Protein 6L4P (pdb70)

Foldseek 3Di:
DAAAAPVRLQVVQCVVPVDRQLQDQARASDDDVQFHAEDAQVLLSNQNHQAYARAHGAHAEDENNANNANHAEYAHAQYAYADQDHCLRCLVHHAEYHYANYAYAAQPNVLSNQNYAYYAHEQYAHADLVRLLSCLSRPRHAYYEHHNHNNCVVCVVVVRNLVVLLSNCLSVVRHQYYNRHGCDPVSSVSSVVVD/DCVVLVVLLVVLLVLDDLVLLVVQVVDPDAQQLVLLLLQLVCLLVVHDWDDADWDQDVRDTAGGGPVVVSVVLSVPPCNSVCLVVRDLVPDDPVSLVVNVRLVPDPQNDLVNVCVRRNSSSSSSSNSVSSSVCVVVVD

Nearest PDB structures (foldseek):
  8glv-assembly1_Gg  TM=1.000E+00  e=2.625E-34  Chlamydomonas reinhardtii
  8j07-assembly1_q3  TM=9.467E-01  e=2.373E-21  Homo sapiens
  7k5b-assembly1_Q  TM=9.255E-01  e=1.590E-21  Tetrahymena thermophila
  8bx8-assembly1_Q  TM=9.291E-01  e=3.157E-21  Tetrahymena thermophila
  7k58-assembly1_Q  TM=9.271E-01  e=3.234E-19  Tetrahymena thermophila

Secondary structure (DSSP, 8-state):
---B-HHHHHHHHHHHH-S-GGG-SEEE--S-SSPB----GGGGG-TT-SEEE--SS---S----TT-TT--EEE--SS------S-GGGTTT--EEE--SS-----TTGGG-TT--EEE-TTS---SHHHHHGGGG-TT--EEE-TTSHHHHHHHHTT-HHHHHHHHHHH-TT--EETTEE--HHHHHHHHHH-/--HHHHHHHHHHHHT--HHHHHHHHH-SS--HHHHHHHHHHHHHTT-----S-EEEETTEEEEPP-HHHHHHHHTSTTHHHHHHT--GGG--HHHHHHHHHHHTSTT-SHHHHHHHHGGGGHHHHHHHHHHHHHHHH-

Sequence (333 aa):
AKATTIKDAIRIFEERKSVVATEAEKVELHGMIPPIEKMDATLSTLKACKHLALSTNNIEKISSLSGMENLRILSLGRNLIKKIENLDAVADTLEELWISYNQIASLSGIEKLVNLRVLYMSNNKIITNWGEIDKLAALDKLEEDLLLAGNPLYNDYKENNATSSEYRIEVVKRLPNLKKLDGMMPVDVDEREQANVARAAKPALDAALEALNSIKDGDIKNLKALKKPPQIITRIFDCVLVLRMLPVTKAEYTDEKGRMVQVGNYPEEAQKMMMNQMSFLQDLKDFAKEEQINDETVELLEPYFMSEDFTFENNAQKASGNVVAGLCCNWAESSMAKYHNVAK

B-factor: mean 22.48, std 11.97, range [6.12, 88.86]

Structure (mmCIF, N/CA/C/O backbone):
data_6L4P
#
_entry.id   6L4P
#
_cell.length_a   44.550
_cell.length_b   73.028
_cell.length_c   94.564
_cell.angle_alpha   90.000
_cell.angle_beta   90.000
_cell.angle_gamma   90.000
#
_symmetry.space_group_name_H-M   'P 21 21 21'
#
loop_
_entity.id
_entity.type
_entity.pdbx_description
1 polymer 'Dynein light chain 1, axonemal'
2 polymer 'Flagellar outer dynein arm heavy chain gamma'
3 non-polymer 'PHOSPHATE ION'
4 non-polymer 2-AMINO-2-HYDROXYMETHYL-PROPANE-1,3-DIOL
5 non-polymer 'SODIUM ION'
6 water water
#
loop_
_atom_site.group_PDB
_atom_site.id
_atom_site.type_symbol
_atom_site.label_atom_id
_atom_site.label_alt_id
_atom_site.label_comp_id
_atom_site.label_asym_id
_atom_site.label_entity_id
_atom_site.label_seq_id
_atom_site.pdbx_PDB_ins_code
_atom_site.Cartn_x
_atom_site.Cartn_y
_atom_site.Cartn_z
_atom_site.occupancy
_atom_site.B_iso_or_equiv
_atom_site.auth_seq_id
_atom_site.auth_comp_id
_atom_site.auth_asym_id
_atom_site.auth_atom_id
_atom_site.pdbx_PDB_model_num
ATOM 1 N N . ALA A 1 3 ? 7.029 27.778 57.335 1.00 39.33 2 ALA A N 1
ATOM 2 C CA . ALA A 1 3 ? 8.311 28.456 57.206 1.00 43.62 2 ALA A CA 1
ATOM 3 C C . ALA A 1 3 ? 8.687 29.158 58.505 1.00 48.78 2 ALA A C 1
ATOM 4 O O . ALA A 1 3 ? 9.454 30.125 58.493 1.00 53.82 2 ALA A O 1
ATOM 6 N N . LYS A 1 4 ? 8.140 28.679 59.626 1.00 39.08 3 LYS A N 1
ATOM 7 C CA . LYS A 1 4 ? 8.545 29.158 60.946 1.00 29.12 3 LYS A CA 1
ATOM 8 C C . LYS A 1 4 ? 9.510 28.189 61.621 1.00 25.11 3 LYS A C 1
ATOM 9 O O . LYS A 1 4 ? 10.613 28.581 62.007 1.00 27.48 3 LYS A O 1
ATOM 15 N N . ALA A 1 5 ? 9.110 26.930 61.787 1.00 24.94 4 ALA A N 1
ATOM 16 C CA . ALA A 1 5 ? 9.974 25.968 62.455 1.00 22.77 4 ALA A CA 1
ATOM 17 C C . ALA A 1 5 ? 9.800 24.595 61.827 1.00 22.89 4 ALA A C 1
ATOM 18 O O . ALA A 1 5 ? 8.727 24.251 61.328 1.00 29.25 4 ALA A O 1
ATOM 20 N N . THR A 1 6 ? 10.871 23.814 61.860 1.00 16.54 5 THR A N 1
ATOM 21 C CA . THR A 1 6 ? 10.857 22.446 61.370 1.00 13.23 5 THR A CA 1
ATOM 22 C C . THR A 1 6 ? 10.749 21.518 62.569 1.00 15.00 5 THR A C 1
ATOM 23 O O . THR A 1 6 ? 11.507 21.669 63.528 1.00 16.64 5 THR A O 1
ATOM 27 N N . THR A 1 7 ? 9.807 20.574 62.525 1.00 16.31 6 THR A N 1
ATOM 28 C CA . THR A 1 7 ? 9.690 19.596 63.603 1.00 14.71 6 THR A CA 1
ATOM 29 C C . THR A 1 7 ? 10.757 18.508 63.469 1.00 14.83 6 THR A C 1
ATOM 30 O O . THR A 1 7 ? 11.361 18.321 62.413 1.00 13.67 6 THR A O 1
ATOM 34 N N . ILE A 1 8 ? 10.972 17.765 64.560 1.00 11.54 7 ILE A N 1
ATOM 35 C CA . ILE A 1 8 ? 11.896 16.637 64.487 1.00 10.42 7 ILE A CA 1
ATOM 36 C C . ILE A 1 8 ? 11.447 15.656 63.410 1.00 15.57 7 ILE A C 1
ATOM 37 O O . ILE A 1 8 ? 12.255 15.200 62.598 1.00 15.03 7 ILE A O 1
ATOM 42 N N . LYS A 1 9 ? 10.143 15.339 63.370 1.00 16.02 8 LYS A N 1
ATOM 43 C CA . LYS A 1 9 ? 9.616 14.418 62.357 1.00 14.26 8 LYS A CA 1
ATOM 44 C C . LYS A 1 9 ? 9.945 14.896 60.947 1.00 11.73 8 LYS A C 1
ATOM 45 O O . LYS A 1 9 ? 10.380 14.110 60.096 1.00 15.79 8 LYS A O 1
ATOM 51 N N . ASP A 1 10 ? 9.737 16.188 60.676 1.00 16.26 9 ASP A N 1
ATOM 52 C CA . ASP A 1 10 ? 9.997 16.713 59.339 1.00 17.35 9 ASP A CA 1
ATOM 53 C C . ASP A 1 10 ? 11.490 16.712 59.028 1.00 13.52 9 ASP A C 1
ATOM 54 O O . ASP A 1 10 ? 11.895 16.441 57.892 1.00 15.13 9 ASP A O 1
ATOM 59 N N . ALA A 1 11 ? 12.317 17.020 60.023 1.00 17.51 10 ALA A N 1
ATOM 60 C CA . ALA A 1 11 ? 13.761 17.015 59.819 1.00 11.06 10 ALA A CA 1
ATOM 61 C C . ALA A 1 11 ? 14.253 15.614 59.493 1.00 11.61 10 ALA A C 1
ATOM 62 O O . ALA A 1 11 ? 15.132 15.439 58.646 1.00 14.94 10 ALA A O 1
ATOM 64 N N . ILE A 1 12 ? 13.676 14.600 60.142 1.00 13.50 11 ILE A N 1
ATOM 65 C CA . ILE A 1 12 ? 14.059 13.220 59.853 1.00 14.42 11 ILE A CA 1
ATOM 66 C C . ILE A 1 12 ? 13.705 12.857 58.411 1.00 14.10 11 ILE A C 1
ATOM 67 O O . ILE A 1 12 ? 14.464 12.155 57.731 1.00 16.57 11 ILE A O 1
ATOM 72 N N . ARG A 1 13 ? 12.569 13.348 57.904 1.00 16.23 12 ARG A N 1
ATOM 73 C CA . ARG A 1 13 ? 12.233 13.022 56.520 1.00 15.99 12 ARG A CA 1
ATOM 74 C C . ARG A 1 13 ? 13.225 13.658 55.554 1.00 17.76 12 ARG A C 1
ATOM 75 O O . ARG A 1 13 ? 13.639 13.023 54.579 1.00 15.64 12 ARG A O 1
ATOM 83 N N . ILE A 1 14 ? 13.649 14.893 55.833 1.00 16.62 13 ILE A N 1
ATOM 84 C CA . ILE A 1 14 ? 14.665 15.551 55.012 1.00 13.66 13 ILE A CA 1
ATOM 85 C C . ILE A 1 14 ? 15.971 14.768 55.055 1.00 15.74 13 ILE A C 1
ATOM 86 O O . ILE A 1 14 ? 16.618 14.531 54.026 1.00 13.16 13 ILE A O 1
ATOM 91 N N . PHE A 1 15 ? 16.382 14.360 56.253 1.00 11.84 14 PHE A N 1
ATOM 92 C CA . PHE A 1 15 ? 17.592 13.551 56.392 1.00 12.20 14 PHE A CA 1
ATOM 93 C C . PHE A 1 15 ? 17.498 12.260 55.577 1.00 13.87 14 PHE A C 1
ATOM 94 O O . PHE A 1 15 ? 18.444 11.887 54.867 1.00 15.81 14 PHE A O 1
ATOM 102 N N . GLU A 1 16 ? 16.357 11.569 55.654 1.00 17.12 15 GLU A N 1
ATOM 103 C CA . GLU A 1 16 ? 16.241 10.284 54.969 1.00 13.33 15 GLU A CA 1
ATOM 104 C C . GLU A 1 16 ? 16.266 10.449 53.458 1.00 17.09 15 GLU A C 1
ATOM 105 O O . GLU A 1 16 ? 16.758 9.563 52.752 1.00 18.49 15 GLU A O 1
ATOM 111 N N . GLU A 1 17 ? 15.755 11.576 52.950 1.00 18.85 16 GLU A N 1
ATOM 112 C CA . GLU A 1 17 ? 15.821 11.844 51.517 1.00 15.15 16 GLU A CA 1
ATOM 113 C C . GLU A 1 17 ? 17.237 12.187 51.067 1.00 14.61 16 GLU A C 1
ATOM 114 O O . GLU A 1 17 ? 17.608 11.904 49.919 1.00 19.38 16 GLU A O 1
ATOM 120 N N . ARG A 1 18 ? 18.041 12.806 51.940 1.00 13.97 17 ARG A N 1
ATOM 121 C CA . ARG A 1 18 ? 19.395 13.186 51.559 1.00 16.83 17 ARG A CA 1
ATOM 122 C C . ARG A 1 18 ? 20.380 12.039 51.698 1.00 15.27 17 ARG A C 1
ATOM 123 O O . ARG A 1 18 ? 21.405 12.043 51.014 1.00 17.39 17 ARG A O 1
ATOM 131 N N . LYS A 1 19 ? 20.087 11.059 52.566 1.00 16.14 18 LYS A N 1
ATOM 132 C CA . LYS A 1 19 ? 21.032 9.998 52.894 1.00 18.82 18 LYS A CA 1
ATOM 133 C C . LYS A 1 19 ? 20.542 8.593 52.566 1.00 13.20 18 LYS A C 1
ATOM 134 O O . LYS A 1 19 ? 21.373 7.681 52.483 1.00 18.19 18 LYS A O 1
ATOM 140 N N . SER A 1 20 ? 19.235 8.396 52.368 1.00 13.29 19 SER A N 1
ATOM 141 C CA . SER A 1 20 ? 18.663 7.099 51.994 1.00 15.86 19 SER A CA 1
ATOM 142 C C . SER A 1 20 ? 18.946 6.037 53.052 1.00 20.69 19 SER A C 1
ATOM 143 O O . SER A 1 20 ? 19.298 4.896 52.745 1.00 25.14 19 SER A O 1
ATOM 146 N N . VAL A 1 21 ? 18.785 6.417 54.316 1.00 19.54 20 VAL A N 1
ATOM 147 C CA . VAL A 1 21 ? 18.835 5.477 55.425 1.00 18.32 20 VAL A CA 1
ATOM 148 C C . VAL A 1 21 ? 17.615 5.736 56.289 1.00 19.01 20 VAL A C 1
ATOM 149 O O . VAL A 1 21 ? 17.173 6.883 56.415 1.00 22.22 20 VAL A O 1
ATOM 153 N N . VAL A 1 22 ? 17.034 4.670 56.841 1.00 21.97 21 VAL A N 1
ATOM 154 C CA . VAL A 1 22 ? 15.957 4.834 57.807 1.00 23.46 21 VAL A CA 1
ATOM 155 C C . VAL A 1 22 ? 16.542 5.382 59.093 1.00 19.43 21 VAL A C 1
ATOM 156 O O . VAL A 1 22 ? 17.503 4.823 59.636 1.00 24.25 21 VAL A O 1
ATOM 160 N N . ALA A 1 23 ? 15.952 6.460 59.605 1.00 16.30 22 ALA A N 1
ATOM 161 C CA . ALA A 1 23 ? 16.578 7.139 60.731 1.00 22.34 22 ALA A CA 1
ATOM 162 C C . ALA A 1 23 ? 16.622 6.240 61.958 1.00 28.87 22 ALA A C 1
ATOM 163 O O . ALA A 1 23 ? 17.531 6.367 62.783 1.00 22.72 22 ALA A O 1
ATOM 165 N N . THR A 1 24 ? 15.682 5.297 62.076 1.00 19.14 23 THR A N 1
ATOM 166 C CA . THR A 1 24 ? 15.706 4.391 63.220 1.00 22.42 23 THR A CA 1
ATOM 167 C C . THR A 1 24 ? 16.903 3.448 63.182 1.00 28.87 23 THR A C 1
ATOM 168 O O . THR A 1 24 ? 17.309 2.938 64.231 1.00 28.84 23 THR A O 1
ATOM 172 N N . GLU A 1 25 ? 17.477 3.211 62.000 1.00 21.86 24 GLU A N 1
ATOM 173 C CA . GLU A 1 25 ? 18.640 2.356 61.810 1.00 21.24 24 GLU A CA 1
ATOM 174 C C . GLU A 1 25 ? 19.957 3.106 61.834 1.00 24.68 24 GLU A C 1
ATOM 175 O O . GLU A 1 25 ? 21.004 2.462 61.925 1.00 28.52 24 GLU A O 1
ATOM 181 N N . ALA A 1 26 ? 19.937 4.433 61.709 1.00 28.64 25 ALA A N 1
ATOM 182 C CA . ALA A 1 26 ? 21.141 5.177 61.362 1.00 21.44 25 ALA A CA 1
ATOM 183 C C . ALA A 1 26 ? 21.991 5.463 62.591 1.00 17.51 25 ALA A C 1
ATOM 184 O O . ALA A 1 26 ? 21.475 5.797 63.664 1.00 22.71 25 ALA A O 1
ATOM 186 N N . GLU A 1 27 ? 23.305 5.320 62.429 1.00 19.73 26 GLU A N 1
ATOM 187 C CA . GLU A 1 27 ? 24.217 5.624 63.526 1.00 15.52 26 GLU A CA 1
ATOM 188 C C . GLU A 1 27 ? 24.534 7.108 63.623 1.00 20.43 26 GLU A C 1
ATOM 189 O O . GLU A 1 27 ? 24.862 7.590 64.710 1.00 21.60 26 GLU A O 1
ATOM 195 N N . LYS A 1 28 ? 24.466 7.840 62.515 1.00 15.97 27 LYS A N 1
ATOM 196 C CA . LYS A 1 28 ? 24.657 9.285 62.510 1.00 15.20 27 LYS A CA 1
ATOM 197 C C . LYS A 1 28 ? 23.398 9.898 61.917 1.00 15.40 27 LYS A C 1
ATOM 198 O O . LYS A 1 28 ? 23.138 9.761 60.717 1.00 19.59 27 LYS A O 1
ATOM 204 N N . VAL A 1 29 ? 22.603 10.545 62.754 1.00 14.06 28 VAL A N 1
ATOM 205 C CA . VAL A 1 29 ? 21.368 11.177 62.311 1.00 15.68 28 VAL A CA 1
ATOM 206 C C . VAL A 1 29 ? 21.657 12.659 62.142 1.00 18.18 28 VAL A C 1
ATOM 207 O O . VAL A 1 29 ? 21.956 13.363 63.115 1.00 14.65 28 VAL A O 1
ATOM 211 N N . GLU A 1 30 ? 21.568 13.129 60.909 1.00 13.39 29 GLU A N 1
ATOM 212 C CA . GLU A 1 30 ? 21.950 14.486 60.534 1.00 13.06 29 GLU A CA 1
ATOM 213 C C . GLU A 1 30 ? 20.684 15.331 60.432 1.00 17.51 29 GLU A C 1
ATOM 214 O O . GLU A 1 30 ? 19.987 15.323 59.412 1.00 17.65 29 GLU A O 1
ATOM 220 N N . LEU A 1 31 ? 20.386 16.055 61.508 1.00 14.00 30 LEU A N 1
ATOM 221 C CA . LEU A 1 31 ? 19.282 17.002 61.546 1.00 12.09 30 LEU A CA 1
ATOM 222 C C . LEU A 1 31 ? 19.780 18.440 61.618 1.00 12.95 30 LEU A C 1
ATOM 223 O O . LEU A 1 31 ? 19.053 19.319 62.083 1.00 15.54 30 LEU A O 1
ATOM 228 N N . HIS A 1 32 ? 21.009 18.696 61.174 1.00 12.66 31 HIS A N 1
ATOM 229 C CA . HIS A 1 32 ? 21.585 20.022 61.340 1.00 9.10 31 HIS A CA 1
ATOM 230 C C . HIS A 1 32 ? 21.238 20.945 60.180 1.00 16.56 31 HIS A C 1
ATOM 231 O O . HIS A 1 32 ? 21.056 20.509 59.041 1.00 13.88 31 HIS A O 1
ATOM 238 N N . GLY A 1 33 ? 21.128 22.235 60.493 1.00 10.00 32 GLY A N 1
ATOM 239 C CA . GLY A 1 33 ? 20.911 23.234 59.453 1.00 12.45 32 GLY A CA 1
ATOM 240 C C . GLY A 1 33 ? 19.568 23.153 58.757 1.00 11.91 32 GLY A C 1
ATOM 241 O O . GLY A 1 33 ? 19.497 23.359 57.535 1.00 15.57 32 GLY A O 1
ATOM 242 N N . MET A 1 34 ? 18.494 22.860 59.494 1.00 10.71 33 MET A N 1
ATOM 243 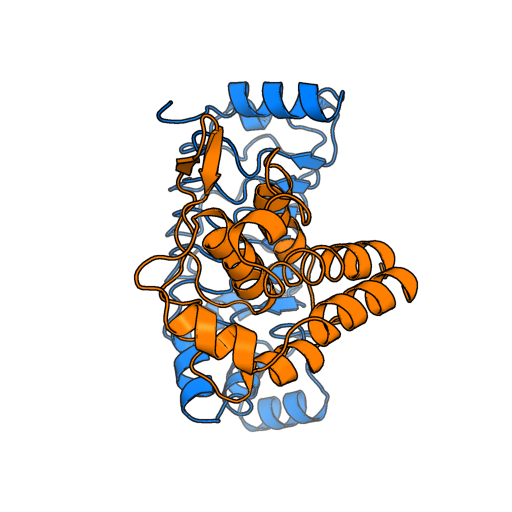C CA . MET A 1 34 ? 17.189 22.783 58.846 1.00 14.11 33 MET A CA 1
ATOM 244 C C . MET A 1 34 ? 16.701 24.177 58.469 1.00 13.06 33 MET A C 1
ATOM 245 O O . MET A 1 34 ? 16.976 25.158 59.160 1.00 11.82 33 MET A O 1
ATOM 250 N N . ILE A 1 35 ? 15.968 24.256 57.357 1.00 12.54 34 ILE A N 1
ATOM 251 C CA . ILE A 1 35 ? 15.368 25.515 56.903 1.00 14.82 34 ILE A CA 1
ATOM 252 C C . ILE A 1 35 ? 13.862 25.321 56.775 1.00 14.94 34 ILE A C 1
ATOM 253 O O . ILE A 1 35 ? 13.411 24.587 55.884 1.00 18.01 34 ILE A O 1
ATOM 258 N N . PRO A 1 36 ? 13.048 25.923 57.645 1.00 12.90 35 PRO A N 1
ATOM 259 C CA . PRO A 1 36 ? 13.412 26.781 58.778 1.00 12.51 35 PRO A CA 1
ATOM 260 C C . PRO A 1 36 ? 14.056 25.984 59.933 1.00 10.77 35 PRO A C 1
ATOM 261 O O . PRO A 1 36 ? 13.996 24.748 59.923 1.00 14.50 35 PRO A O 1
ATOM 265 N N . PRO A 1 37 ? 14.680 26.681 60.886 1.00 11.06 36 PRO A N 1
ATOM 266 C CA . PRO A 1 37 ? 15.389 25.980 61.963 1.00 11.92 36 PRO A CA 1
ATOM 267 C C . PRO A 1 37 ? 14.452 25.127 62.806 1.00 16.89 36 PRO A C 1
ATOM 268 O O . PRO A 1 37 ? 13.271 25.443 62.989 1.00 16.31 36 PRO A O 1
ATOM 272 N N . ILE A 1 38 ? 15.001 24.036 63.335 1.00 13.47 37 ILE A N 1
ATOM 273 C CA . ILE A 1 38 ? 14.331 23.326 64.420 1.00 10.52 37 ILE A CA 1
ATOM 274 C C . ILE A 1 38 ? 14.311 24.221 65.643 1.00 16.89 37 ILE A C 1
ATOM 275 O O . ILE A 1 38 ? 15.336 24.820 66.004 1.00 13.83 37 ILE A O 1
ATOM 280 N N . GLU A 1 39 ? 13.146 24.313 66.298 1.00 16.08 38 GLU A N 1
ATOM 281 C CA . GLU A 1 39 ? 13.041 25.055 67.550 1.00 14.18 38 GLU A CA 1
ATOM 282 C C . GLU A 1 39 ? 12.824 24.177 68.771 1.00 17.31 38 GLU A C 1
ATOM 283 O O . GLU A 1 39 ? 13.153 24.607 69.881 1.00 18.27 38 GLU A O 1
ATOM 289 N N . LYS A 1 40 ? 12.290 22.968 68.604 1.00 15.19 39 LYS A N 1
ATOM 290 C CA . LYS A 1 40 ? 11.936 22.141 69.753 1.00 12.23 39 LYS A CA 1
ATOM 291 C C . LYS A 1 40 ? 12.376 20.711 69.521 1.00 13.63 39 LYS A C 1
ATOM 292 O O . LYS A 1 40 ? 12.073 20.125 68.478 1.00 15.21 39 LYS A O 1
ATOM 298 N N . MET A 1 41 ? 13.107 20.164 70.483 1.00 15.00 40 MET A N 1
ATOM 299 C CA . MET A 1 41 ? 13.319 18.728 70.521 1.00 13.28 40 MET A CA 1
ATOM 300 C C . MET A 1 41 ? 12.049 18.074 71.050 1.00 13.95 40 MET A C 1
ATOM 301 O O . MET A 1 41 ? 11.345 18.648 71.879 1.00 21.90 40 MET A O 1
ATOM 306 N N . ASP A 1 42 ? 11.739 16.876 70.563 1.00 19.50 41 ASP A N 1
ATOM 307 C CA . ASP A 1 42 ? 10.500 16.240 71.006 1.00 18.81 41 ASP A CA 1
ATOM 308 C C . ASP A 1 42 ? 10.661 14.726 70.997 1.00 20.66 41 ASP A C 1
ATOM 309 O O . ASP A 1 42 ? 11.715 14.189 70.643 1.00 19.96 41 ASP A O 1
ATOM 314 N N . ALA A 1 43 ? 9.586 14.036 71.391 1.00 17.66 42 ALA A N 1
ATOM 315 C CA . ALA A 1 43 ? 9.647 12.599 71.621 1.00 21.55 42 ALA A CA 1
ATOM 316 C C . ALA A 1 43 ? 9.888 11.782 70.355 1.00 15.51 42 ALA A C 1
ATOM 317 O O . ALA A 1 43 ? 10.138 10.576 70.462 1.00 22.24 42 ALA A O 1
ATOM 319 N N . THR A 1 44 ? 9.809 12.381 69.167 1.00 16.61 43 THR A N 1
ATOM 320 C CA . THR A 1 44 ? 10.220 11.643 67.972 1.00 14.69 43 THR A CA 1
ATOM 321 C C . THR A 1 44 ? 11.674 11.181 68.078 1.00 18.81 43 THR A C 1
ATOM 322 O O . THR A 1 44 ? 12.037 10.138 67.522 1.00 19.02 43 THR A O 1
ATOM 326 N N . LEU A 1 45 ? 12.516 11.920 68.808 1.00 16.67 44 LEU A N 1
ATOM 327 C CA . LEU A 1 45 ? 13.902 11.488 68.984 1.00 19.47 44 LEU A CA 1
ATOM 328 C C . LEU A 1 45 ? 14.010 10.103 69.618 1.00 21.06 44 LEU A C 1
ATOM 329 O O . LEU A 1 45 ? 15.030 9.426 69.443 1.00 16.26 44 LEU A O 1
ATOM 334 N N . SER A 1 46 ? 12.977 9.655 70.334 1.00 21.50 45 SER A N 1
ATOM 335 C CA . SER A 1 46 ? 13.051 8.353 70.991 1.00 16.14 45 SER A CA 1
ATOM 336 C C . SER A 1 46 ? 13.099 7.196 69.999 1.00 26.49 45 SER A C 1
ATOM 337 O O . SER A 1 46 ? 13.517 6.093 70.370 1.00 25.04 45 SER A O 1
ATOM 340 N N . THR A 1 47 ? 12.690 7.410 68.749 1.00 23.10 46 THR A N 1
ATOM 341 C CA . THR A 1 47 ? 12.771 6.337 67.773 1.00 24.47 46 THR A CA 1
ATOM 342 C C . THR A 1 47 ? 14.189 6.107 67.279 1.00 33.71 46 THR A C 1
ATOM 343 O O . THR A 1 47 ? 14.429 5.121 66.574 1.00 28.80 46 THR A O 1
ATOM 347 N N . LEU A 1 48 ? 15.131 6.981 67.632 1.00 19.31 47 LEU A N 1
ATOM 348 C CA . LEU A 1 48 ? 16.480 6.932 67.065 1.00 19.75 47 LEU A CA 1
ATOM 349 C C . LEU A 1 48 ? 17.363 6.033 67.925 1.00 31.55 47 LEU A C 1
ATOM 350 O O . LEU A 1 48 ? 18.343 6.460 68.538 1.00 25.30 47 LEU A O 1
ATOM 355 N N . LYS A 1 49 ? 17.004 4.748 67.930 1.00 26.32 48 LYS A N 1
ATOM 356 C CA . LYS A 1 49 ? 17.588 3.816 68.886 1.00 26.16 48 LYS A CA 1
ATOM 357 C C . LYS A 1 49 ? 19.013 3.428 68.518 1.00 21.25 48 LYS A C 1
ATOM 358 O O . LYS A 1 49 ? 19.806 3.091 69.406 1.00 28.11 48 LYS A O 1
ATOM 364 N N . ALA A 1 50 ? 19.363 3.481 67.235 1.00 20.25 49 ALA A N 1
ATOM 365 C CA . ALA A 1 50 ? 20.705 3.116 66.799 1.00 21.02 49 ALA A CA 1
ATOM 366 C C . ALA A 1 50 ? 21.681 4.284 66.820 1.00 21.01 49 ALA A C 1
ATOM 367 O O . ALA A 1 50 ? 22.878 4.067 66.612 1.00 21.37 49 ALA A O 1
ATOM 369 N N . CYS A 1 51 ? 21.201 5.501 67.070 1.00 19.10 50 CYS A N 1
ATOM 370 C CA . CYS A 1 51 ? 21.989 6.706 66.845 1.00 18.16 50 CYS A CA 1
ATOM 371 C C . CYS A 1 51 ? 23.151 6.794 67.828 1.00 18.28 50 CYS A C 1
ATOM 372 O O . CYS A 1 51 ? 22.939 6.783 69.042 1.00 20.91 50 CYS A O 1
ATOM 375 N N . LYS A 1 52 ? 24.377 6.885 67.303 1.00 12.95 51 LYS A N 1
ATOM 376 C CA . LYS A 1 52 ? 25.539 7.187 68.129 1.00 12.85 51 LYS A CA 1
ATOM 377 C C . LYS A 1 52 ? 25.964 8.641 68.037 1.00 21.20 51 LYS A C 1
ATOM 378 O O . LYS A 1 52 ? 26.639 9.134 68.951 1.00 19.41 51 LYS A O 1
ATOM 384 N N . HIS A 1 53 ? 25.592 9.336 66.961 1.00 13.11 52 HIS A N 1
ATOM 385 C CA . HIS A 1 53 ? 25.959 10.737 66.776 1.00 14.76 52 HIS A CA 1
ATOM 386 C C . HIS A 1 53 ? 24.716 11.479 66.316 1.00 18.33 52 HIS A C 1
ATOM 387 O O . HIS A 1 53 ? 24.274 11.298 65.174 1.00 16.15 52 HIS A O 1
ATOM 394 N N . LEU A 1 54 ? 24.151 12.301 67.202 1.00 11.60 53 LEU A N 1
ATOM 395 C CA . LEU A 1 54 ? 22.965 13.101 66.890 1.00 11.13 53 LEU A CA 1
ATOM 396 C C . LEU A 1 54 ? 23.412 14.5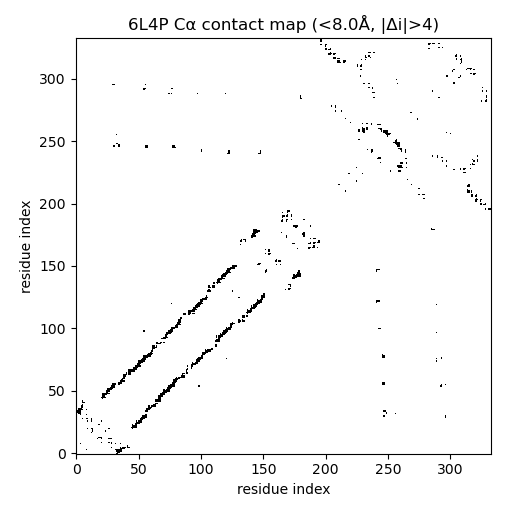10 66.532 1.00 11.96 53 LEU A C 1
ATOM 397 O O . LEU A 1 54 ? 23.949 15.237 67.381 1.00 14.11 53 LEU A O 1
ATOM 402 N N . ALA A 1 55 ? 23.211 14.891 65.269 1.00 11.21 54 ALA A N 1
ATOM 403 C CA . ALA A 1 55 ? 23.589 16.218 64.795 1.00 13.47 54 ALA A CA 1
ATOM 404 C C . ALA A 1 55 ? 22.352 17.110 64.779 1.00 14.91 54 ALA A C 1
ATOM 405 O O . ALA A 1 55 ? 21.488 16.972 63.906 1.00 16.31 54 ALA A O 1
ATOM 407 N N . LEU A 1 56 ? 22.271 18.027 65.744 1.00 11.00 55 LEU A N 1
ATOM 408 C CA . LEU A 1 56 ? 21.201 19.021 65.805 1.00 8.79 55 LEU A CA 1
ATOM 409 C C . LEU A 1 56 ? 21.749 20.443 65.758 1.00 12.69 55 LEU A C 1
ATOM 410 O O . LEU A 1 56 ? 21.040 21.393 66.107 1.00 9.73 55 LEU A O 1
ATOM 415 N N . SER A 1 57 ? 22.997 20.606 65.326 1.00 12.79 56 SER A N 1
ATOM 416 C CA . SER A 1 57 ? 23.617 21.919 65.300 1.00 10.45 56 SER A CA 1
ATOM 417 C C . SER A 1 57 ? 22.990 22.810 64.222 1.00 11.64 56 SER A C 1
ATOM 418 O O . SER A 1 57 ? 22.300 22.342 63.303 1.00 11.67 56 SER A O 1
ATOM 421 N N . THR A 1 58 ? 23.254 24.109 64.339 1.00 11.22 57 THR A N 1
ATOM 422 C CA . THR A 1 58 ? 22.739 25.124 63.419 1.00 10.95 57 THR A CA 1
ATOM 423 C C . THR A 1 58 ? 21.218 25.026 63.297 1.00 12.56 57 THR A C 1
ATOM 424 O O . THR A 1 58 ? 20.660 24.725 62.240 1.00 12.63 57 THR A O 1
ATOM 428 N N . ASN A 1 59 ? 20.556 25.273 64.422 1.00 8.47 58 ASN A N 1
ATOM 429 C CA . ASN A 1 59 ? 19.096 25.370 64.469 1.00 10.21 58 ASN A CA 1
ATOM 430 C C . ASN A 1 59 ? 18.760 26.508 65.433 1.00 13.95 58 ASN A C 1
ATOM 431 O O . ASN A 1 59 ? 19.596 27.374 65.721 1.00 13.42 58 ASN A O 1
ATOM 436 N N . ASN A 1 60 ? 17.527 26.549 65.937 1.00 12.68 59 ASN A N 1
ATOM 437 C CA . ASN A 1 60 ? 17.149 27.540 66.943 1.00 12.66 59 ASN A CA 1
ATOM 438 C C . ASN A 1 60 ? 16.584 26.860 68.186 1.00 13.84 59 ASN A C 1
ATOM 439 O O . ASN A 1 60 ? 15.589 27.312 68.754 1.00 14.62 59 ASN A O 1
ATOM 444 N N . ILE A 1 61 ? 17.194 25.754 68.621 1.00 15.98 60 ILE A N 1
ATOM 445 C CA . ILE A 1 61 ? 16.692 25.056 69.806 1.00 13.06 60 ILE A CA 1
ATOM 446 C C . ILE A 1 61 ? 16.986 25.885 71.048 1.00 14.39 60 ILE A C 1
ATOM 447 O O . ILE A 1 61 ? 18.091 26.413 71.217 1.00 12.74 60 ILE A O 1
ATOM 452 N N . GLU A 1 62 ? 15.988 26.008 71.928 1.00 14.32 61 GLU A N 1
ATOM 453 C CA . GLU A 1 62 ? 16.146 26.812 73.133 1.00 18.56 61 GLU A CA 1
ATOM 454 C C . GLU A 1 62 ? 16.375 25.990 74.385 1.00 13.20 61 GLU A C 1
ATOM 455 O O . GLU A 1 62 ? 17.000 26.486 75.336 1.00 17.00 61 GLU A O 1
ATOM 461 N N . LYS A 1 63 ? 15.884 24.756 74.416 1.00 15.93 62 LYS A N 1
ATOM 462 C CA . LYS A 1 63 ? 15.994 23.915 75.597 1.00 15.37 62 LYS A CA 1
ATOM 463 C C . LYS A 1 63 ? 16.393 22.510 75.179 1.00 16.22 62 LYS A C 1
ATOM 464 O O . LYS A 1 63 ? 15.895 21.989 74.175 1.00 18.47 62 LYS A O 1
ATOM 470 N N . ILE A 1 64 ? 17.269 21.895 75.960 1.00 16.35 63 ILE A N 1
ATOM 471 C CA . ILE A 1 64 ? 17.558 20.475 75.805 1.00 17.10 63 ILE A CA 1
ATOM 472 C C . ILE A 1 64 ? 16.404 19.685 76.406 1.00 18.73 63 ILE A C 1
ATOM 473 O O . ILE A 1 64 ? 15.986 19.946 77.541 1.00 19.85 63 ILE A O 1
ATOM 478 N N . SER A 1 65 ? 15.883 18.724 75.651 1.00 18.78 64 SER A N 1
ATOM 479 C CA . SER A 1 65 ? 14.798 17.886 76.142 1.00 16.98 64 SER A CA 1
ATOM 480 C C . SER A 1 65 ? 14.686 16.670 75.238 1.00 17.70 64 SER A C 1
ATOM 481 O O . SER A 1 65 ? 15.302 16.601 74.174 1.00 17.04 64 SER A O 1
ATOM 484 N N . SER A 1 66 ? 13.908 15.693 75.699 1.00 15.94 65 SER A N 1
ATOM 485 C CA . SER A 1 66 ? 13.421 14.589 74.872 1.00 17.40 65 SER A CA 1
ATOM 486 C C . SER A 1 66 ? 14.526 13.661 74.377 1.00 15.03 65 SER A C 1
ATOM 487 O O . SER A 1 66 ? 14.413 13.091 73.292 1.00 17.73 65 SER A O 1
ATOM 490 N N . LEU A 1 67 ? 15.587 13.455 75.148 1.00 15.67 66 LEU A N 1
ATOM 491 C CA . LEU A 1 67 ? 16.600 12.505 74.717 1.00 17.90 66 LEU A CA 1
ATOM 492 C C . LEU A 1 67 ? 16.313 11.075 75.176 1.00 22.79 66 LEU A C 1
ATOM 493 O O . LEU A 1 67 ? 17.068 10.168 74.821 1.00 21.16 66 LEU A O 1
ATOM 498 N N . SER A 1 68 ? 15.239 10.850 75.935 1.00 19.09 67 SER A N 1
ATOM 499 C CA . SER A 1 68 ? 14.871 9.498 76.364 1.00 21.64 67 SER A CA 1
ATOM 500 C C . SER A 1 68 ? 14.710 8.558 75.175 1.00 24.19 67 SER A C 1
ATOM 501 O O . SER A 1 68 ? 14.062 8.897 74.180 1.00 28.47 67 SER A O 1
ATOM 504 N N . GLY A 1 69 ? 15.296 7.368 75.284 1.00 19.16 68 GLY A N 1
ATOM 505 C CA . GLY A 1 69 ? 15.186 6.364 74.247 1.00 20.73 68 GLY A CA 1
ATOM 506 C C . GLY A 1 69 ? 16.376 6.274 73.323 1.00 21.92 68 GLY A C 1
ATOM 507 O O . GLY A 1 69 ? 16.478 5.301 72.568 1.00 27.39 68 GLY A O 1
ATOM 508 N N . MET A 1 70 ? 17.284 7.250 73.366 1.00 24.38 69 MET A N 1
ATOM 509 C CA . MET A 1 70 ? 18.500 7.204 72.553 1.00 20.30 69 MET A CA 1
ATOM 510 C C . MET A 1 70 ? 19.557 6.401 73.311 1.00 21.89 69 MET A C 1
ATOM 511 O O . MET A 1 70 ? 20.514 6.938 73.878 1.00 23.34 69 MET A O 1
ATOM 516 N N . GLU A 1 71 ? 19.385 5.070 73.273 1.00 25.75 70 GLU A N 1
ATOM 517 C CA . GLU A 1 71 ? 20.163 4.149 74.096 1.00 25.49 70 GLU A CA 1
ATOM 518 C C . GLU A 1 71 ? 21.627 4.055 73.694 1.00 23.75 70 GLU A C 1
ATOM 519 O O . GLU A 1 71 ? 22.433 3.544 74.480 1.00 25.24 70 GLU A O 1
ATOM 525 N N . ASN A 1 72 ? 21.992 4.483 72.488 1.00 20.21 71 ASN A N 1
ATOM 526 C CA . ASN A 1 72 ? 23.362 4.346 72.010 1.00 18.66 71 ASN A CA 1
ATOM 527 C C . ASN A 1 72 ? 24.079 5.680 71.841 1.00 16.08 71 ASN A C 1
ATOM 528 O O . ASN A 1 72 ? 25.163 5.713 71.254 1.00 20.38 71 ASN A O 1
ATOM 533 N N . LEU A 1 73 ? 23.514 6.772 72.345 1.00 17.73 72 LEU A N 1
ATOM 534 C CA . LEU A 1 73 ? 24.013 8.090 71.984 1.00 14.72 72 LEU A CA 1
ATOM 535 C C . LEU A 1 73 ? 25.369 8.340 72.630 1.00 17.60 72 LEU A C 1
ATOM 536 O O . LEU A 1 73 ? 25.516 8.263 73.854 1.00 15.32 72 LEU A O 1
ATOM 541 N N . ARG A 1 74 ? 26.359 8.625 71.795 1.00 16.50 73 ARG A N 1
ATOM 542 C CA . ARG A 1 74 ? 27.725 8.854 72.226 1.00 14.46 73 ARG A CA 1
ATOM 543 C C . ARG A 1 74 ? 28.183 10.284 71.982 1.00 19.81 73 ARG A C 1
ATOM 544 O O . ARG A 1 74 ? 28.907 10.851 72.811 1.00 16.45 73 ARG A O 1
ATOM 552 N N . ILE A 1 75 ? 27.754 10.892 70.879 1.00 15.31 74 ILE A N 1
ATOM 553 C CA . ILE A 1 75 ? 28.088 12.270 70.545 1.00 16.00 74 ILE A CA 1
ATOM 554 C C . ILE A 1 75 ? 26.786 13.035 70.376 1.00 12.63 74 ILE A C 1
ATOM 555 O O . ILE A 1 75 ? 25.965 12.675 69.522 1.00 11.45 74 ILE A O 1
ATOM 560 N N . LEU A 1 76 ? 26.594 14.078 71.191 1.00 9.83 75 LEU A N 1
ATOM 561 C CA . LEU A 1 76 ? 25.431 14.955 71.102 1.00 9.74 75 LEU A CA 1
ATOM 562 C C . LEU A 1 76 ? 25.916 16.313 70.600 1.00 13.67 75 LEU A C 1
ATOM 563 O O . LEU A 1 76 ? 26.645 17.018 71.308 1.00 12.46 75 LEU A O 1
ATOM 568 N N . SER A 1 77 ? 25.521 16.679 69.377 1.00 11.99 76 SER A N 1
ATOM 569 C CA . SER A 1 77 ? 25.988 17.904 68.739 1.00 13.30 76 SER A CA 1
ATOM 570 C C . SER A 1 77 ? 24.839 18.908 68.676 1.00 15.03 76 SER A C 1
ATOM 571 O O . SER A 1 77 ? 23.847 18.695 67.970 1.00 13.98 76 SER A O 1
ATOM 574 N N . LEU A 1 78 ? 24.980 20.002 69.426 1.00 9.92 77 LEU A N 1
ATOM 575 C CA . LEU A 1 78 ? 23.946 21.025 69.558 1.00 8.45 77 LEU A CA 1
ATOM 576 C C . LEU A 1 78 ? 24.512 22.422 69.335 1.00 11.26 77 LEU A C 1
ATOM 577 O O . LEU A 1 78 ? 23.892 23.408 69.746 1.00 13.67 77 LEU A O 1
ATOM 582 N N . GLY A 1 79 ? 25.668 22.524 68.689 1.00 9.97 78 GLY A N 1
ATOM 583 C CA . GLY A 1 79 ? 26.279 23.823 68.484 1.00 10.48 78 GLY A CA 1
ATOM 584 C C . GLY A 1 79 ? 25.424 24.738 67.626 1.00 15.19 78 GLY A C 1
ATOM 585 O O . GLY A 1 79 ? 24.609 24.290 66.816 1.00 13.70 78 GLY A O 1
ATOM 586 N N . ARG A 1 80 ? 25.601 26.047 67.833 1.00 9.41 79 ARG A N 1
ATOM 587 C CA . ARG A 1 80 ? 24.851 27.091 67.126 1.00 9.26 79 ARG A CA 1
ATOM 588 C C . ARG A 1 80 ? 23.339 26.903 67.272 1.00 15.68 79 ARG A C 1
ATOM 589 O O . ARG A 1 80 ? 22.593 26.794 66.289 1.00 12.06 79 ARG A O 1
ATOM 597 N N . ASN A 1 81 ? 22.898 26.884 68.523 1.00 12.16 80 ASN A N 1
ATOM 598 C CA . ASN A 1 81 ? 21.479 26.916 68.863 1.00 11.80 80 ASN A CA 1
ATOM 599 C C . ASN A 1 81 ? 21.291 28.073 69.843 1.00 14.01 80 ASN A C 1
ATOM 600 O O . ASN A 1 81 ? 22.113 28.995 69.922 1.00 13.13 80 ASN A O 1
ATOM 605 N N . LEU A 1 82 ? 20.200 28.048 70.604 1.00 12.10 81 LEU A N 1
ATOM 606 C CA . LEU A 1 82 ? 19.865 29.123 71.535 1.00 13.32 81 LEU A CA 1
ATOM 607 C C . LEU A 1 82 ? 19.776 28.599 72.964 1.00 17.61 81 LEU A C 1
ATOM 608 O O . LEU A 1 82 ? 18.970 29.071 73.773 1.00 16.84 81 LEU A O 1
ATOM 613 N N . ILE A 1 83 ? 20.628 27.629 73.301 1.00 13.44 82 ILE A N 1
ATOM 614 C CA . ILE A 1 83 ? 20.506 26.920 74.573 1.00 12.74 82 ILE A CA 1
ATOM 615 C C . ILE A 1 83 ? 21.183 27.716 75.675 1.00 13.07 82 ILE A C 1
ATOM 616 O O . ILE A 1 83 ? 22.288 28.246 75.497 1.00 14.68 82 ILE A O 1
ATOM 621 N N . LYS A 1 84 ? 20.511 27.817 76.828 1.00 14.42 83 LYS A N 1
ATOM 622 C CA . LYS A 1 84 ? 21.043 28.554 77.966 1.00 16.94 83 LYS A CA 1
ATOM 623 C C . LYS A 1 84 ? 21.482 27.674 79.116 1.00 16.68 83 LYS A C 1
ATOM 624 O O . LYS A 1 84 ? 22.373 28.071 79.867 1.00 25.32 83 LYS A O 1
ATOM 630 N N . LYS A 1 85 ? 20.897 26.488 79.264 1.00 16.27 84 LYS A N 1
ATOM 631 C CA . LYS A 1 85 ? 21.084 25.675 80.454 1.00 17.89 84 LYS A CA 1
ATOM 632 C C . LYS A 1 85 ? 21.433 24.243 80.063 1.00 18.38 84 LYS A C 1
ATOM 633 O O . LYS A 1 85 ? 20.849 23.674 79.132 1.00 18.20 84 LYS A O 1
ATOM 639 N N . ILE A 1 86 ? 22.402 23.662 80.758 1.00 17.47 85 ILE A N 1
ATOM 640 C CA . ILE A 1 86 ? 22.723 22.240 80.640 1.00 21.03 85 ILE A CA 1
ATOM 641 C C . ILE A 1 86 ? 21.792 21.469 81.568 1.00 19.19 85 ILE A C 1
ATOM 642 O O . ILE A 1 86 ? 21.852 21.653 82.788 1.00 22.28 85 ILE A O 1
ATOM 647 N N . GLU A 1 87 ? 20.946 20.612 81.012 1.00 15.03 86 GLU A N 1
ATOM 648 C CA . GLU A 1 87 ? 19.893 19.954 81.777 1.00 13.74 86 GLU A CA 1
ATOM 649 C C . GLU A 1 87 ? 19.296 18.855 80.915 1.00 15.35 86 GLU A C 1
ATOM 650 O O . GLU A 1 87 ? 19.522 18.792 79.697 1.00 16.26 86 GLU A O 1
ATOM 656 N N . ASN A 1 88 ? 18.502 18.001 81.563 1.00 16.88 87 ASN A N 1
ATOM 657 C CA . ASN A 1 88 ? 17.721 16.972 80.882 1.00 16.17 87 ASN A CA 1
ATOM 658 C C . ASN A 1 88 ? 18.612 16.006 80.108 1.00 24.51 87 ASN A C 1
ATOM 659 O O . ASN A 1 88 ? 18.279 15.592 79.003 1.00 17.56 87 ASN A O 1
ATOM 664 N N . LEU A 1 89 ? 19.758 15.654 80.687 1.00 23.31 88 LEU A N 1
ATOM 665 C CA . LEU A 1 89 ? 20.709 14.767 80.034 1.00 20.07 88 LEU A CA 1
ATOM 666 C C . LEU A 1 89 ? 20.866 13.440 80.762 1.00 17.95 88 LEU A C 1
ATOM 667 O O . LEU A 1 89 ? 21.643 12.592 80.320 1.00 19.71 88 LEU A O 1
ATOM 672 N N . ASP A 1 90 ? 20.122 13.228 81.850 1.00 25.64 89 ASP A N 1
ATOM 673 C CA . ASP A 1 90 ? 20.224 11.971 82.581 1.00 25.19 89 ASP A CA 1
ATOM 674 C C . ASP A 1 90 ? 19.954 10.768 81.682 1.00 20.43 89 ASP A C 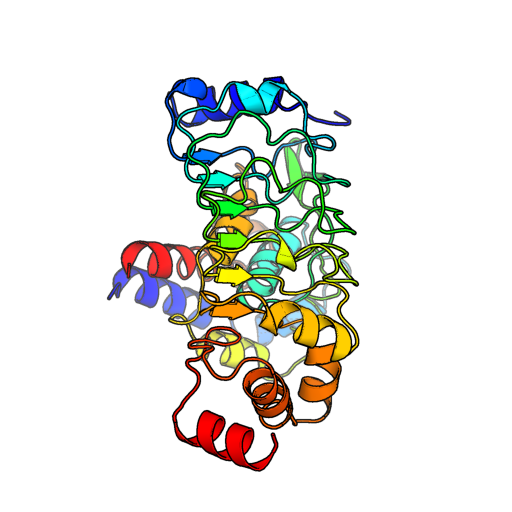1
ATOM 675 O O . ASP A 1 90 ? 20.576 9.712 81.861 1.00 28.05 89 ASP A O 1
ATOM 680 N N . ALA A 1 91 ? 19.062 10.906 80.693 1.00 22.27 90 ALA A N 1
ATOM 681 C CA . ALA A 1 91 ? 18.717 9.769 79.845 1.00 20.23 90 ALA A CA 1
ATOM 682 C C . ALA A 1 91 ? 19.884 9.255 79.008 1.00 29.13 90 ALA A C 1
ATOM 683 O O . ALA A 1 91 ? 19.855 8.094 78.586 1.00 34.09 90 ALA A O 1
ATOM 685 N N . VAL A 1 92 ? 20.892 10.081 78.723 1.00 20.39 91 VAL A N 1
ATOM 686 C CA . VAL A 1 92 ? 22.023 9.637 77.916 1.00 16.50 91 VAL A CA 1
ATOM 687 C C . VAL A 1 92 ? 23.322 9.618 78.712 1.00 20.95 91 VAL A C 1
ATOM 688 O O . VAL A 1 92 ? 24.379 9.307 78.152 1.00 23.28 91 VAL A O 1
ATOM 692 N N . ALA A 1 93 ? 23.265 9.894 80.018 1.00 20.77 92 ALA A N 1
ATOM 693 C CA . ALA A 1 93 ? 24.486 10.040 80.813 1.00 18.96 92 ALA A CA 1
ATOM 694 C C . ALA A 1 93 ? 25.314 8.764 80.831 1.00 18.87 92 ALA A C 1
ATOM 695 O O . ALA A 1 93 ? 26.546 8.822 80.939 1.00 24.93 92 ALA A O 1
ATOM 697 N N . ASP A 1 94 ? 24.667 7.606 80.703 1.00 25.86 93 ASP A N 1
ATOM 698 C CA . ASP A 1 94 ? 25.394 6.345 80.757 1.00 31.51 93 ASP A CA 1
ATOM 699 C C . ASP A 1 94 ? 26.285 6.142 79.535 1.00 35.85 93 ASP A C 1
ATOM 700 O O . ASP A 1 94 ? 27.285 5.419 79.610 1.00 24.13 93 ASP A O 1
ATOM 705 N N . THR A 1 95 ? 25.952 6.760 78.403 1.00 20.05 94 THR A N 1
ATOM 706 C CA . THR A 1 95 ? 26.676 6.506 77.170 1.00 17.54 94 THR A CA 1
ATOM 707 C C . THR A 1 95 ? 27.348 7.735 76.579 1.00 14.81 94 THR A C 1
ATOM 708 O O . THR A 1 95 ? 28.257 7.575 75.759 1.00 15.79 94 THR A O 1
ATOM 712 N N . LEU A 1 96 ? 26.945 8.946 76.970 1.00 16.38 95 LEU A N 1
ATOM 713 C CA . LEU A 1 96 ? 27.417 10.135 76.264 1.00 16.15 95 LEU A CA 1
ATOM 714 C C . LEU A 1 96 ? 28.900 10.359 76.537 1.00 18.94 95 LEU A C 1
ATOM 715 O O . LEU A 1 96 ? 29.318 10.464 77.695 1.00 16.23 95 LEU A O 1
ATOM 720 N N . GLU A 1 97 ? 29.694 10.425 75.466 1.00 15.10 96 GLU A N 1
ATOM 721 C CA . GLU A 1 97 ? 31.129 10.647 75.569 1.00 15.06 96 GLU A CA 1
ATOM 722 C C . GLU A 1 97 ? 31.569 12.019 75.078 1.00 19.17 96 GLU A C 1
ATOM 723 O O . GLU A 1 97 ? 32.621 12.499 75.507 1.00 16.04 96 GLU A O 1
ATOM 729 N N . GLU A 1 98 ? 30.802 12.655 74.195 1.00 14.15 97 GLU A N 1
ATOM 730 C CA . GLU A 1 98 ? 31.148 13.974 73.675 1.00 14.38 97 GLU A CA 1
ATOM 731 C C . GLU A 1 98 ? 29.908 14.850 73.640 1.00 14.51 97 GLU A C 1
ATOM 732 O O . GLU A 1 98 ? 28.838 14.405 73.210 1.00 13.70 97 GLU A O 1
ATOM 738 N N . LEU A 1 99 ? 30.055 16.091 74.102 1.00 11.27 98 LEU A N 1
ATOM 739 C CA . LEU A 1 99 ? 29.015 17.110 73.988 1.00 9.56 98 LEU A CA 1
ATOM 740 C C . LEU A 1 99 ? 29.598 18.266 73.195 1.00 13.53 98 LEU A C 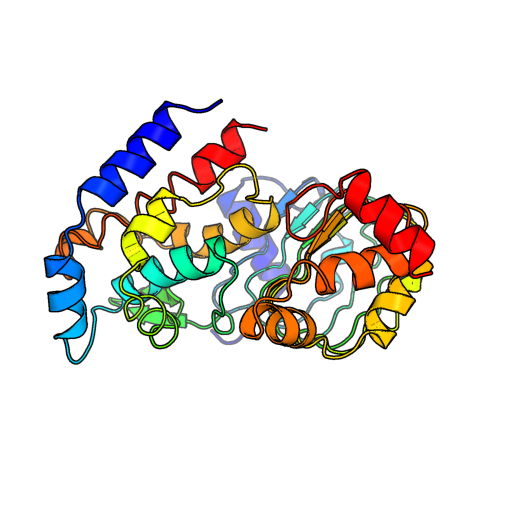1
ATOM 741 O O . LEU A 1 99 ? 30.602 18.860 73.608 1.00 14.69 98 LEU A O 1
ATOM 746 N N . TRP A 1 100 ? 29.024 18.530 72.029 1.00 11.00 99 TRP A N 1
ATOM 747 C CA . TRP A 1 100 ? 29.463 19.625 71.169 1.00 11.28 99 TRP A CA 1
ATOM 748 C C . TRP A 1 100 ? 28.372 20.680 71.260 1.00 15.69 99 TRP A C 1
ATOM 749 O O . TRP A 1 100 ? 27.240 20.445 70.820 1.00 14.16 99 TRP A O 1
ATOM 760 N N . ILE A 1 101 ? 28.694 21.828 71.851 1.00 9.63 100 ILE A N 1
ATOM 761 C CA . ILE A 1 101 ? 27.637 22.804 72.102 1.00 9.66 100 ILE A CA 1
ATOM 762 C C . ILE A 1 101 ? 28.187 24.229 71.982 1.00 14.77 100 ILE A C 1
ATOM 763 O O . ILE A 1 101 ? 27.726 25.152 72.665 1.00 12.96 100 ILE A O 1
ATOM 768 N N . SER A 1 102 ? 29.139 24.436 71.064 1.00 11.11 101 SER A N 1
ATOM 769 C CA . SER A 1 102 ? 29.664 25.778 70.842 1.00 10.76 101 SER A CA 1
ATOM 770 C C . SER A 1 102 ? 28.578 26.681 70.257 1.00 11.10 101 SER A C 1
ATOM 771 O O . SER A 1 102 ? 27.583 26.208 69.710 1.00 12.36 101 SER A O 1
ATOM 774 N N . TYR A 1 103 ? 28.787 28.002 70.369 1.00 10.40 102 TYR A N 1
ATOM 775 C CA . TYR A 1 103 ? 27.875 29.005 69.799 1.00 10.83 102 TYR A CA 1
ATOM 776 C C . TYR A 1 103 ? 26.458 28.856 70.360 1.00 14.34 102 TYR A C 1
ATOM 777 O O . TYR A 1 103 ? 25.467 28.873 69.632 1.00 12.92 102 TYR A O 1
ATOM 786 N N . ASN A 1 104 ? 26.360 28.717 71.685 1.00 11.36 103 ASN A N 1
ATOM 787 C CA . ASN A 1 104 ? 25.061 28.799 72.350 1.00 11.02 103 ASN A CA 1
ATOM 788 C C . ASN A 1 104 ? 25.109 29.921 73.376 1.00 16.39 103 ASN A C 1
ATOM 789 O O . ASN A 1 104 ? 25.968 30.798 73.284 1.00 15.07 103 ASN A O 1
ATOM 794 N N . GLN A 1 105 ? 24.204 29.916 74.346 1.00 13.47 104 GLN A N 1
ATOM 795 C CA . GLN A 1 105 ? 24.084 31.017 75.291 1.00 16.37 104 GLN A CA 1
ATOM 796 C C . GLN A 1 105 ? 24.242 30.518 76.717 1.00 18.54 104 GLN A C 1
ATOM 797 O O . GLN A 1 105 ? 23.560 30.980 77.645 1.00 19.80 104 GLN A O 1
ATOM 803 N N . ILE A 1 106 ? 25.155 29.569 76.902 1.00 15.93 105 ILE A N 1
ATOM 804 C CA . ILE A 1 106 ? 25.358 28.930 78.198 1.00 14.69 105 ILE A CA 1
ATOM 805 C C . ILE A 1 106 ? 26.280 29.796 79.046 1.00 15.74 105 ILE A C 1
ATOM 806 O O . ILE A 1 106 ? 27.425 30.059 78.668 1.00 14.55 105 ILE A O 1
ATOM 811 N N . ALA A 1 107 ? 25.788 30.236 80.205 1.00 16.06 106 ALA A N 1
ATOM 812 C CA . ALA A 1 107 ? 26.630 30.936 81.161 1.00 18.43 106 ALA A CA 1
ATOM 813 C C . ALA A 1 107 ? 26.940 30.119 82.403 1.00 18.75 106 ALA A C 1
ATOM 814 O O . ALA A 1 107 ? 27.937 30.406 83.072 1.00 24.42 106 ALA A O 1
ATOM 816 N N . SER A 1 108 ? 26.126 29.118 82.725 1.00 17.76 107 SER A N 1
ATOM 817 C CA . SER A 1 108 ? 26.358 28.277 83.886 1.00 15.30 107 SER A CA 1
ATOM 818 C C . SER A 1 108 ? 26.569 26.844 83.432 1.00 20.47 107 SER A C 1
ATOM 819 O O . SER A 1 108 ? 25.841 26.345 82.570 1.00 22.60 107 SER A O 1
ATOM 822 N N . LEU A 1 109 ? 27.566 26.186 84.013 1.00 17.19 108 LEU A N 1
ATOM 823 C CA . LEU A 1 109 ? 27.792 24.774 83.761 1.00 16.21 108 LEU A CA 1
ATOM 824 C C . LEU A 1 109 ? 27.107 23.878 84.785 1.00 19.80 108 LEU A C 1
ATOM 825 O O . LEU A 1 109 ? 27.364 22.669 84.794 1.00 21.83 108 LEU A O 1
ATOM 830 N N . SER A 1 110 ? 26.247 24.437 85.644 1.00 16.64 109 SER A N 1
ATOM 831 C CA . SER A 1 110 ? 25.480 23.602 86.559 1.00 20.52 109 SER A CA 1
ATOM 832 C C . SER A 1 110 ? 24.698 22.553 85.775 1.00 21.80 109 SER A C 1
ATOM 833 O O . SER A 1 110 ? 23.986 22.879 84.823 1.00 20.56 109 SER A O 1
ATOM 836 N N . GLY A 1 111 ? 24.816 21.296 86.191 1.00 24.60 110 GLY A N 1
ATOM 837 C CA . GLY A 1 111 ? 24.202 20.192 85.496 1.00 23.67 110 GLY A CA 1
ATOM 838 C C . GLY A 1 111 ? 25.156 19.372 84.652 1.00 24.76 110 GLY A C 1
ATOM 839 O O . GLY A 1 111 ? 24.835 18.226 84.317 1.00 21.99 110 GLY A O 1
ATOM 840 N N . ILE A 1 112 ? 26.317 19.927 84.292 1.00 19.22 111 ILE A N 1
ATOM 841 C CA . ILE A 1 112 ? 27.287 19.156 83.521 1.00 17.42 111 ILE A CA 1
ATOM 842 C C . ILE A 1 112 ? 27.779 17.944 84.303 1.00 13.70 111 ILE A C 1
ATOM 843 O O . ILE A 1 112 ? 28.198 16.953 83.699 1.00 19.73 111 ILE A O 1
ATOM 848 N N . GLU A 1 113 ? 27.680 17.974 85.638 1.00 18.98 112 GLU A N 1
ATOM 849 C CA . GLU A 1 113 ? 28.251 16.906 86.453 1.00 19.41 112 GLU A CA 1
ATOM 850 C C . GLU A 1 113 ? 27.588 15.565 86.194 1.00 20.48 112 GLU A C 1
ATOM 851 O O . GLU A 1 113 ? 28.181 14.528 86.502 1.00 23.86 112 GLU A O 1
ATOM 857 N N . LYS A 1 114 ? 26.374 15.558 85.641 1.00 21.67 113 LYS A N 1
ATOM 858 C CA . LYS A 1 114 ? 25.691 14.298 85.383 1.00 22.09 113 LYS A CA 1
ATOM 859 C C . LYS A 1 114 ? 26.352 13.486 84.273 1.00 23.91 113 LYS A C 1
ATOM 860 O O . LYS A 1 114 ? 26.207 12.260 84.257 1.00 23.50 113 LYS A O 1
ATOM 866 N N . LEU A 1 115 ? 27.084 14.125 83.354 1.00 22.70 114 LEU A N 1
ATOM 867 C CA . LEU A 1 115 ? 27.674 13.409 82.220 1.00 18.82 114 LEU A CA 1
ATOM 868 C C . LEU A 1 115 ? 28.975 12.746 82.671 1.00 20.81 114 LEU A C 1
ATOM 869 O O . LEU A 1 115 ? 30.085 13.141 82.303 1.00 19.12 114 LEU A O 1
ATOM 874 N N . VAL A 1 116 ? 28.813 11.684 83.467 1.00 23.02 115 VAL A N 1
ATOM 875 C CA . VAL A 1 116 ? 29.949 11.103 84.175 1.00 18.46 115 VAL A CA 1
ATOM 876 C C . VAL A 1 116 ? 30.966 10.483 83.229 1.00 19.59 115 VAL A C 1
ATOM 877 O O . VAL A 1 116 ? 32.130 10.310 83.609 1.00 23.22 115 VAL A O 1
ATOM 881 N N . ASN A 1 117 ? 30.573 10.156 82.000 1.00 13.88 116 ASN A N 1
ATOM 882 C CA . ASN A 1 117 ? 31.474 9.513 81.059 1.00 12.82 116 ASN A CA 1
ATOM 883 C C . ASN A 1 117 ? 31.995 10.484 80.013 1.00 15.95 116 ASN A C 1
ATOM 884 O O . ASN A 1 117 ? 32.646 10.056 79.055 1.00 18.91 116 ASN A O 1
ATOM 889 N N . LEU A 1 118 ? 31.772 11.781 80.207 1.00 14.74 117 LEU A N 1
ATOM 890 C CA . LEU A 1 118 ? 32.147 12.749 79.187 1.00 16.84 117 LEU A CA 1
ATOM 891 C C . LEU A 1 118 ? 33.659 12.784 79.004 1.00 16.13 117 LEU A C 1
ATOM 892 O O . LEU A 1 118 ? 34.413 12.916 79.973 1.00 17.71 117 LEU A O 1
ATOM 897 N N . ARG A 1 119 ? 34.097 12.681 77.750 1.00 11.90 118 ARG A N 1
ATOM 898 C CA . ARG A 1 119 ? 35.503 12.767 77.384 1.00 11.66 118 ARG A CA 1
ATOM 899 C C . ARG A 1 119 ? 35.839 14.046 76.647 1.00 14.98 118 ARG A C 1
ATOM 900 O O . ARG A 1 119 ? 36.968 14.540 76.757 1.00 15.35 118 ARG A O 1
ATOM 908 N N . VAL A 1 120 ? 34.873 14.607 75.921 1.00 13.14 119 VAL A N 1
ATOM 909 C CA . VAL A 1 120 ? 35.093 15.763 75.059 1.00 11.01 119 VAL A CA 1
ATOM 910 C C . VAL A 1 120 ? 33.973 16.767 75.317 1.00 13.33 119 VAL A C 1
ATOM 911 O O . VAL A 1 120 ? 32.799 16.400 75.286 1.00 12.56 119 VAL A O 1
ATOM 915 N N . LEU A 1 121 ? 34.329 18.034 75.550 1.00 10.83 120 LEU A N 1
ATOM 916 C CA . LEU A 1 121 ? 33.353 19.110 75.735 1.00 8.14 120 LEU A CA 1
ATOM 917 C C . LEU A 1 121 ? 33.783 20.308 74.894 1.00 13.64 120 LEU A C 1
ATOM 918 O O . LEU A 1 121 ? 34.778 20.970 75.205 1.00 11.58 120 LEU A O 1
ATOM 923 N N . TYR A 1 122 ? 33.052 20.584 73.827 1.00 11.92 121 TYR A N 1
ATOM 924 C CA . TYR A 1 122 ? 33.337 21.722 72.964 1.00 10.88 121 TYR A CA 1
ATOM 925 C C . TYR A 1 122 ? 32.289 22.789 73.229 1.00 12.55 121 TYR A C 1
ATOM 926 O O . TYR A 1 122 ? 31.108 22.575 72.954 1.00 12.99 121 TYR A O 1
ATOM 935 N N . MET A 1 123 ? 32.707 23.938 73.756 1.00 7.85 122 MET A N 1
ATOM 936 C CA . MET A 1 123 ? 31.728 24.978 74.067 1.00 9.42 122 MET A CA 1
ATOM 937 C C . MET A 1 123 ? 32.335 26.346 73.801 1.00 9.78 122 MET A C 1
ATOM 938 O O . MET A 1 123 ? 32.276 27.259 74.625 1.00 15.15 122 MET A O 1
ATOM 943 N N . SER A 1 124 ? 32.917 26.498 72.621 1.00 8.34 123 SER A N 1
ATOM 944 C CA . SER A 1 124 ? 33.397 27.801 72.208 1.00 11.56 123 SER A CA 1
ATOM 945 C C . SER A 1 124 ? 32.233 28.787 72.139 1.00 13.11 123 SER A C 1
ATOM 946 O O . SER A 1 124 ? 31.067 28.402 72.007 1.00 12.86 123 SER A O 1
ATOM 949 N N . ASN A 1 125 ? 32.557 30.075 72.272 1.00 11.00 124 ASN A N 1
ATOM 950 C CA . ASN A 1 125 ? 31.595 31.144 71.979 1.00 9.57 124 ASN A CA 1
ATOM 951 C C . ASN A 1 125 ? 30.282 30.959 72.735 1.00 14.17 124 ASN A C 1
ATOM 952 O O . ASN A 1 125 ? 29.187 31.134 72.189 1.00 15.12 124 ASN A O 1
ATOM 957 N N . ASN A 1 126 ? 30.387 30.586 74.000 1.00 12.76 125 ASN A N 1
ATOM 958 C CA . ASN A 1 126 ? 29.235 30.636 74.883 1.00 13.19 125 ASN A CA 1
ATOM 959 C C . ASN A 1 126 ? 29.381 31.860 75.788 1.00 14.24 125 ASN A C 1
ATOM 960 O O . ASN A 1 126 ? 30.039 32.837 75.419 1.00 14.63 125 ASN A O 1
ATOM 965 N N . LYS A 1 127 ? 28.756 31.830 76.970 1.00 13.92 126 LYS A N 1
ATOM 966 C CA . LYS A 1 127 ? 28.693 33.001 77.838 1.00 16.38 126 LYS A CA 1
ATOM 967 C C . LYS A 1 127 ? 29.348 32.754 79.193 1.00 16.57 126 LYS A C 1
ATOM 968 O O . LYS A 1 127 ? 28.912 33.326 80.198 1.00 16.52 126 LYS A O 1
ATOM 974 N N . ILE A 1 128 ? 30.391 31.922 79.244 1.00 11.82 127 ILE A N 1
ATOM 975 C CA A ILE A 1 128 ? 31.084 31.663 80.507 0.65 12.21 127 ILE A CA 1
ATOM 976 C CA B ILE A 1 128 ? 31.084 31.662 80.505 0.35 12.26 127 ILE A CA 1
ATOM 977 C C . ILE A 1 128 ? 31.951 32.863 80.852 1.00 11.38 127 ILE A C 1
ATOM 978 O O . ILE A 1 128 ? 32.817 33.270 80.065 1.00 11.56 127 ILE A O 1
ATOM 987 N N . THR A 1 129 ? 31.734 33.432 82.044 1.00 13.92 128 THR A N 1
ATOM 988 C CA . THR A 1 129 ? 32.467 34.615 82.472 1.00 15.89 128 THR A CA 1
ATOM 989 C C . THR A 1 129 ? 33.371 34.411 83.682 1.00 12.39 128 THR A C 1
ATOM 990 O O . THR A 1 129 ? 34.106 35.339 84.021 1.00 14.20 128 THR A O 1
ATOM 994 N N . ASN A 1 130 ? 33.326 33.264 84.358 1.00 14.39 129 ASN A N 1
ATOM 995 C CA . ASN A 1 130 ? 34.062 33.161 85.613 1.00 15.50 129 ASN A CA 1
ATOM 996 C C . ASN A 1 130 ? 34.607 31.756 85.823 1.00 12.58 129 ASN A C 1
ATOM 997 O O . ASN A 1 130 ? 34.052 30.771 85.329 1.00 14.66 129 ASN A O 1
ATOM 1002 N N . TRP A 1 131 ? 35.688 31.681 86.607 1.00 14.21 130 TRP A N 1
ATOM 1003 C CA . TRP A 1 131 ? 36.343 30.406 86.900 1.00 14.38 130 TRP A CA 1
ATOM 1004 C C . TRP A 1 131 ? 35.480 29.453 87.715 1.00 16.40 130 TRP A C 1
ATOM 1005 O O . TRP A 1 131 ? 35.727 28.245 87.686 1.00 16.29 130 TRP A O 1
ATOM 1016 N N . GLY A 1 132 ? 34.484 29.954 88.444 1.00 12.45 131 GLY A N 1
ATOM 1017 C CA . GLY A 1 132 ? 33.623 29.061 89.193 1.00 22.96 131 GLY A CA 1
ATOM 1018 C C . GLY A 1 132 ? 32.896 28.065 88.312 1.00 16.43 131 GLY A C 1
ATOM 1019 O O . GLY A 1 132 ? 32.546 26.969 88.763 1.00 16.14 131 GLY A O 1
ATOM 1020 N N . GLU A 1 133 ? 32.645 28.428 87.053 1.00 14.41 132 GLU A N 1
ATOM 1021 C CA . GLU A 1 133 ? 31.997 27.480 86.148 1.00 16.23 132 GLU A CA 1
ATOM 1022 C C . GLU A 1 133 ? 32.941 26.349 85.770 1.00 15.30 132 GLU A C 1
ATOM 1023 O O . GLU A 1 133 ? 32.522 25.188 85.660 1.00 15.10 132 GLU A O 1
ATOM 1029 N N . ILE A 1 134 ? 34.227 26.664 85.582 1.00 13.97 133 ILE A N 1
ATOM 1030 C CA . ILE A 1 134 ? 35.209 25.651 85.205 1.00 13.95 133 ILE A CA 1
ATOM 1031 C C . ILE A 1 134 ? 35.453 24.679 86.348 1.00 19.35 133 ILE A C 1
ATOM 1032 O O . ILE A 1 134 ? 35.757 23.500 86.122 1.00 16.23 133 ILE A O 1
ATOM 1037 N N . ASP A 1 135 ? 35.329 25.147 87.592 1.00 14.56 134 ASP A N 1
ATOM 1038 C CA . ASP A 1 135 ? 35.437 24.245 88.734 1.00 13.92 134 ASP A CA 1
ATOM 1039 C C . ASP A 1 135 ? 34.407 23.129 88.660 1.00 16.75 134 ASP A C 1
ATOM 1040 O O . ASP A 1 135 ? 34.666 22.010 89.121 1.00 16.69 134 ASP A O 1
ATOM 1045 N N . LYS A 1 136 ? 33.234 23.413 88.089 1.00 17.48 135 LYS A N 1
ATOM 1046 C CA . LYS A 1 136 ? 32.196 22.393 87.981 1.00 15.68 135 LYS A CA 1
ATOM 1047 C C . LYS A 1 136 ? 32.609 21.235 87.085 1.00 17.33 135 LYS A C 1
ATOM 1048 O O . LYS A 1 136 ? 32.065 20.137 87.225 1.00 21.12 135 LYS A O 1
ATOM 1054 N N . LEU A 1 137 ? 33.564 21.451 86.179 1.00 13.75 136 LEU A N 1
ATOM 1055 C CA . LEU A 1 137 ? 34.066 20.393 85.320 1.00 14.80 136 LEU A CA 1
ATOM 1056 C C . LEU A 1 137 ? 35.010 19.435 86.032 1.00 19.01 136 LEU A C 1
ATOM 1057 O O . LEU A 1 137 ? 35.308 18.377 85.478 1.00 17.02 136 LEU A O 1
ATOM 1062 N N . ALA A 1 138 ? 35.487 19.764 87.239 1.00 17.85 137 ALA A N 1
ATOM 1063 C CA . ALA A 1 138 ? 36.462 18.891 87.885 1.00 18.19 137 ALA A CA 1
ATOM 1064 C C . ALA A 1 138 ? 35.856 17.554 88.282 1.00 20.14 137 ALA A C 1
ATOM 1065 O O . ALA A 1 138 ? 36.598 16.587 88.472 1.00 27.68 137 ALA A O 1
ATOM 1067 N N . ALA A 1 139 ? 34.527 17.484 88.384 1.00 18.25 138 ALA A N 1
ATOM 1068 C CA . ALA A 1 139 ? 33.833 16.245 88.719 1.00 35.10 138 ALA A CA 1
ATOM 1069 C C . ALA A 1 139 ? 33.903 15.205 87.607 1.00 32.64 138 ALA A C 1
ATOM 1070 O O . ALA A 1 139 ? 33.648 14.025 87.866 1.00 38.61 138 ALA A O 1
ATOM 1072 N N . LEU A 1 140 ? 34.245 15.608 86.386 1.00 19.68 139 LEU A N 1
ATOM 1073 C CA . LEU A 1 140 ? 34.222 14.715 85.229 1.00 22.16 139 LEU A CA 1
ATOM 1074 C C . LEU A 1 140 ? 35.549 13.970 85.149 1.00 21.86 139 LEU A C 1
ATOM 1075 O O . LEU A 1 140 ? 36.541 14.495 84.634 1.00 23.98 139 LEU A O 1
ATOM 1080 N N . ASP A 1 141 ? 35.563 12.720 85.625 1.00 19.11 140 ASP A N 1
ATOM 1081 C CA . ASP A 1 141 ? 36.825 11.994 85.764 1.00 31.97 140 ASP A CA 1
ATOM 1082 C C . ASP A 1 141 ? 37.439 11.581 84.433 1.00 26.44 140 ASP A C 1
ATOM 1083 O O . ASP A 1 141 ? 38.627 11.240 84.399 1.00 29.69 140 ASP A O 1
ATOM 1088 N N . LYS A 1 142 ? 36.664 11.579 83.347 1.00 18.68 141 LYS A N 1
ATOM 1089 C CA . LYS A 1 142 ? 37.139 11.125 82.048 1.00 17.02 141 LYS A CA 1
ATOM 1090 C C . LYS A 1 142 ? 37.350 12.265 81.062 1.00 15.34 141 LYS A C 1
ATOM 1091 O O . LYS A 1 142 ? 37.758 12.010 79.920 1.00 14.37 141 LYS A O 1
ATOM 1097 N N . LEU A 1 143 ? 37.119 13.507 81.474 1.00 12.79 142 LEU A N 1
ATOM 1098 C CA . LEU A 1 143 ? 37.212 14.638 80.552 1.00 16.55 142 LEU A CA 1
ATOM 1099 C C . LEU A 1 143 ? 38.661 14.855 80.113 1.00 19.09 142 LEU A C 1
ATOM 1100 O O . LEU A 1 143 ? 39.550 15.114 80.942 1.00 14.27 142 LEU A O 1
ATOM 1105 N N . GLU A 1 144 ? 38.900 14.766 78.805 1.00 14.52 143 GLU A N 1
ATOM 1106 C CA A GLU A 1 144 ? 40.244 14.932 78.274 0.39 15.36 143 GLU A CA 1
ATOM 1107 C CA B GLU A 1 144 ? 40.234 14.898 78.227 0.61 15.20 143 GLU A CA 1
ATOM 1108 C C . GLU A 1 144 ? 40.396 16.105 77.318 1.00 17.45 143 GLU A C 1
ATOM 1109 O O . GLU A 1 144 ? 41.497 16.641 77.213 1.00 16.04 143 GLU A O 1
ATOM 1120 N N . ASP A 1 145 ? 39.331 16.536 76.648 1.00 16.28 144 ASP A N 1
ATOM 1121 C CA . ASP A 1 145 ? 39.411 17.527 75.580 1.00 14.04 144 ASP A CA 1
ATOM 1122 C C . ASP A 1 145 ? 38.367 18.604 75.839 1.00 18.38 144 ASP A C 1
ATOM 1123 O O . ASP A 1 145 ? 37.170 18.300 75.922 1.00 16.76 144 ASP A O 1
ATOM 1128 N N . LEU A 1 146 ? 38.814 19.855 75.959 1.00 14.10 145 LEU A N 1
ATOM 1129 C CA . LEU A 1 146 ? 37.945 20.969 76.316 1.00 11.07 145 LEU A CA 1
ATOM 1130 C C . LEU A 1 146 ? 38.214 22.159 75.405 1.00 14.53 145 LEU A C 1
ATOM 1131 O O . LEU A 1 146 ? 39.370 22.458 75.087 1.00 15.05 145 LEU A O 1
ATOM 1136 N N . LEU A 1 147 ? 37.144 22.839 74.991 1.00 9.60 146 LEU A N 1
ATOM 1137 C CA . LEU A 1 147 ? 37.240 24.028 74.144 1.00 10.90 146 LEU A CA 1
ATOM 1138 C C . LEU A 1 147 ? 36.422 25.157 74.753 1.00 13.83 146 LEU A C 1
ATOM 1139 O O . LEU A 1 147 ? 35.201 25.035 74.875 1.00 11.58 146 LEU A O 1
ATOM 1144 N N . LEU A 1 148 ? 37.097 26.259 75.117 1.00 12.07 147 LEU A N 1
ATOM 1145 C CA . LEU A 1 148 ? 36.469 27.427 75.727 1.00 10.78 147 LEU A CA 1
ATOM 1146 C C . LEU A 1 148 ? 36.691 28.706 74.932 1.00 11.20 147 LEU A C 1
ATOM 1147 O O . LEU A 1 148 ? 36.171 29.758 75.322 1.00 12.36 147 LEU A O 1
ATOM 1152 N N . ALA A 1 149 ? 37.442 28.648 73.824 1.00 13.35 148 ALA A N 1
ATOM 1153 C CA . ALA A 1 149 ? 37.718 29.829 73.017 1.00 10.76 148 ALA A CA 1
ATOM 1154 C C . ALA A 1 149 ? 36.443 30.609 72.718 1.00 16.63 148 ALA A C 1
ATOM 1155 O O . ALA A 1 149 ? 35.405 30.027 72.397 1.00 14.10 148 ALA A O 1
ATOM 1157 N N . GLY A 1 150 ? 36.515 31.938 72.851 1.00 15.09 149 GLY A N 1
ATOM 1158 C CA . GLY A 1 150 ? 35.400 32.791 72.498 1.00 15.47 149 GLY A CA 1
ATOM 1159 C C . GLY A 1 150 ? 34.433 33.100 73.622 1.00 12.95 149 GLY A C 1
ATOM 1160 O O . GLY A 1 150 ? 33.571 33.977 73.447 1.00 15.70 149 GLY A O 1
ATOM 1161 N N . ASN A 1 151 ? 34.527 32.403 74.758 1.00 12.88 150 ASN A N 1
ATOM 1162 C CA . ASN A 1 151 ? 33.749 32.791 75.919 1.00 13.20 150 ASN A CA 1
ATOM 1163 C C . ASN A 1 151 ? 34.359 34.059 76.512 1.00 14.98 150 ASN A C 1
ATOM 1164 O O . ASN A 1 151 ? 35.565 34.286 76.399 1.00 14.74 150 ASN A O 1
ATOM 1169 N N . PRO A 1 152 ? 33.550 34.896 77.162 1.00 15.15 151 PRO A N 1
ATOM 1170 C CA . PRO A 1 152 ? 34.111 36.108 77.779 1.00 15.32 151 PRO A CA 1
ATOM 1171 C C . PRO A 1 152 ? 35.316 35.834 78.659 1.00 12.84 151 PRO A C 1
ATOM 1172 O O . PRO A 1 152 ? 36.292 36.592 78.615 1.00 20.94 151 PRO A O 1
ATOM 1176 N N . LEU A 1 153 ? 35.275 34.758 79.453 1.00 17.32 152 LEU A N 1
ATOM 1177 C CA . LEU A 1 153 ? 36.400 34.434 80.332 1.00 16.70 152 LEU A CA 1
ATOM 1178 C C . LEU A 1 153 ? 37.682 34.212 79.538 1.00 16.50 152 LEU A C 1
ATOM 1179 O O . LEU A 1 153 ? 38.755 34.686 79.924 1.00 17.79 152 LEU A O 1
ATOM 1184 N N . TYR A 1 154 ? 37.588 33.494 78.419 1.00 14.68 153 TYR A N 1
ATOM 1185 C CA . TYR A 1 154 ? 38.736 33.312 77.542 1.00 12.24 153 TYR A CA 1
ATOM 1186 C C . TYR A 1 154 ? 39.173 34.640 76.925 1.00 12.99 153 TYR A C 1
ATOM 1187 O O . TYR A 1 154 ? 40.371 34.944 76.869 1.00 15.70 153 TYR A O 1
ATOM 1196 N N . ASN A 1 155 ? 38.210 35.443 76.464 1.00 15.00 154 ASN A N 1
ATOM 1197 C CA . ASN A 1 155 ? 38.534 36.693 75.784 1.00 17.72 154 ASN A CA 1
ATOM 1198 C C . ASN A 1 155 ? 39.243 37.663 76.719 1.00 18.41 154 ASN A C 1
ATOM 1199 O O . ASN A 1 155 ? 40.145 38.394 76.290 1.00 26.09 154 ASN A O 1
ATOM 1204 N N . ASP A 1 156 ? 38.830 37.692 77.992 1.00 20.12 155 ASP A N 1
ATOM 1205 C CA . ASP A 1 156 ? 39.515 38.498 79.000 1.00 20.66 155 ASP A CA 1
ATOM 1206 C C . ASP A 1 156 ? 41.016 38.258 78.953 1.00 26.67 155 ASP A C 1
ATOM 1207 O O . ASP A 1 156 ? 41.813 39.203 78.935 1.00 33.07 155 ASP A O 1
ATOM 1212 N N . TYR A 1 157 ? 41.424 36.990 78.915 1.00 18.27 156 TYR A N 1
ATOM 1213 C CA . TYR A 1 157 ? 42.850 36.707 78.916 1.00 17.54 156 TYR A CA 1
ATOM 1214 C C . TYR A 1 157 ? 43.465 36.936 77.547 1.00 25.67 156 TYR A C 1
ATOM 1215 O O . TYR A 1 157 ? 44.593 37.433 77.453 1.00 21.76 156 TYR A O 1
ATOM 1224 N N . LYS A 1 158 ? 42.738 36.605 76.474 1.00 23.69 157 LYS A N 1
ATOM 1225 C CA . LYS A 1 158 ? 43.292 36.795 75.138 1.00 23.52 157 LYS A CA 1
ATOM 1226 C C . LYS A 1 158 ? 43.562 38.267 74.854 1.00 32.39 157 LYS A C 1
ATOM 1227 O O . LYS A 1 158 ? 44.605 38.612 74.292 1.00 30.85 157 LYS A O 1
ATOM 1233 N N . GLU A 1 159 ? 42.644 39.153 75.248 1.00 34.12 158 GLU A N 1
ATOM 1234 C CA . GLU A 1 159 ? 42.819 40.569 74.945 1.00 39.59 158 GLU A CA 1
ATOM 1235 C C . GLU A 1 159 ? 43.922 41.214 75.773 1.00 41.12 158 GLU A C 1
ATOM 1236 O O . GLU A 1 159 ? 44.387 42.302 75.420 1.00 36.76 158 GLU A O 1
ATOM 1242 N N . ASN A 1 160 ? 44.349 40.580 76.861 1.00 34.02 159 ASN A N 1
ATOM 1243 C CA . ASN A 1 160 ? 45.459 41.078 77.659 1.00 33.92 159 ASN A CA 1
ATOM 1244 C C . ASN A 1 160 ? 46.743 40.300 77.412 1.00 35.10 159 ASN A C 1
ATOM 1245 O O . ASN A 1 160 ? 47.641 40.310 78.264 1.00 31.27 159 ASN A O 1
ATOM 1250 N N . ASN A 1 161 ? 46.839 39.625 76.267 1.00 25.76 160 ASN A N 1
ATOM 1251 C CA . ASN A 1 161 ? 48.013 38.830 75.894 1.00 34.56 160 ASN A CA 1
ATOM 1252 C C . ASN A 1 161 ? 48.422 37.860 77.002 1.00 44.07 160 ASN A C 1
ATOM 1253 O O . ASN A 1 161 ? 49.608 37.622 77.240 1.00 30.76 160 ASN A O 1
ATOM 1258 N N . ALA A 1 162 ? 47.428 37.275 77.673 1.00 21.90 161 ALA A N 1
ATOM 1259 C CA . ALA A 1 162 ? 47.674 36.414 78.822 1.00 19.27 161 ALA A CA 1
ATOM 1260 C C . ALA A 1 162 ? 47.058 35.029 78.650 1.00 24.58 161 ALA A C 1
ATOM 1261 O O . ALA A 1 162 ? 46.601 34.428 79.622 1.00 17.79 161 ALA A O 1
ATOM 1263 N N . THR A 1 163 ? 47.043 34.494 77.428 1.00 22.30 162 THR A N 1
ATOM 1264 C CA . THR A 1 163 ? 46.417 33.189 77.242 1.00 22.97 162 THR A CA 1
ATOM 1265 C C . THR A 1 163 ? 47.165 32.102 78.011 1.00 19.14 162 THR A C 1
ATOM 1266 O O . THR A 1 163 ? 46.537 31.177 78.538 1.00 21.01 162 THR A O 1
ATOM 1270 N N . SER A 1 164 ? 48.488 32.231 78.157 1.00 24.58 163 SER A N 1
ATOM 1271 C CA A SER A 1 1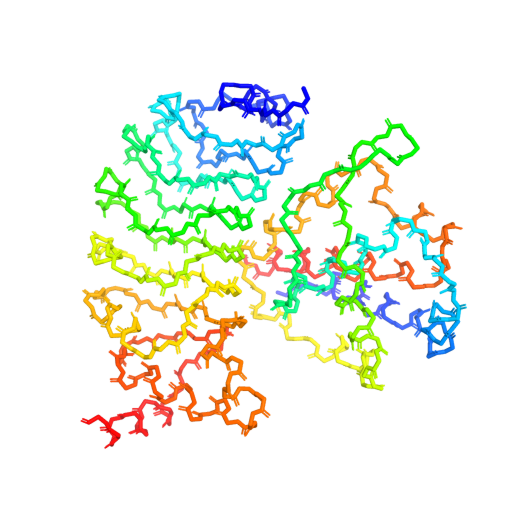64 ? 49.243 31.258 78.943 0.55 19.44 163 SER A CA 1
ATOM 1272 C CA B SER A 1 164 ? 49.245 31.260 78.945 0.45 19.46 163 SER A CA 1
ATOM 1273 C C . SER A 1 164 ? 48.758 31.213 80.389 1.00 22.00 163 SER A C 1
ATOM 1274 O O . SER A 1 164 ? 48.643 30.132 80.979 1.00 20.89 163 SER A O 1
ATOM 1279 N N . GLU A 1 165 ? 48.457 32.375 80.973 1.00 21.53 164 GLU A N 1
ATOM 1280 C CA . GLU A 1 165 ? 47.906 32.398 82.328 1.00 19.25 164 GLU A CA 1
ATOM 1281 C C . GLU A 1 165 ? 46.536 31.728 82.366 1.00 17.79 164 GLU A C 1
ATOM 1282 O O . GLU A 1 165 ? 46.197 31.036 83.331 1.00 17.87 164 GLU A O 1
ATOM 1288 N N . TYR A 1 166 ? 45.737 31.916 81.318 1.00 18.21 165 TYR A N 1
ATOM 1289 C CA . TYR A 1 166 ? 44.428 31.273 81.279 1.00 16.59 165 TYR A CA 1
ATOM 1290 C C . TYR A 1 166 ? 44.554 29.750 81.225 1.00 17.84 165 TYR A C 1
ATOM 1291 O O . TYR A 1 166 ? 43.800 29.037 81.897 1.00 15.24 165 TYR A O 1
ATOM 1300 N N . ARG A 1 167 ? 45.495 29.226 80.435 1.00 15.59 166 ARG A N 1
ATOM 1301 C CA . ARG A 1 167 ? 45.630 27.773 80.355 1.00 18.96 166 ARG A CA 1
ATOM 1302 C C . ARG A 1 167 ? 46.047 27.186 81.694 1.00 16.55 166 ARG A C 1
ATOM 1303 O O . ARG A 1 167 ? 45.586 26.103 82.071 1.00 15.72 166 ARG A O 1
ATOM 1311 N N . ILE A 1 168 ? 46.906 27.894 82.435 1.00 17.43 167 ILE A N 1
ATOM 1312 C CA . ILE A 1 168 ? 47.298 27.444 83.770 1.00 16.05 167 ILE A CA 1
ATOM 1313 C C . ILE A 1 168 ? 46.096 27.441 84.708 1.00 15.39 167 ILE A C 1
ATOM 1314 O O . ILE A 1 168 ? 45.914 26.513 85.502 1.00 16.20 167 ILE A O 1
ATOM 1319 N N . GLU A 1 169 ? 45.238 28.460 84.620 1.00 16.56 168 GLU A N 1
ATOM 1320 C CA . GLU A 1 169 ? 44.042 28.463 85.457 1.00 18.41 168 GLU A CA 1
ATOM 1321 C C . GLU A 1 169 ? 43.149 27.264 85.150 1.00 16.24 168 GLU A C 1
ATOM 1322 O O . GLU A 1 169 ? 42.514 26.705 86.052 1.00 16.84 168 GLU A O 1
ATOM 1328 N N . VAL A 1 170 ? 43.066 26.864 83.880 1.00 14.12 169 VAL A N 1
ATOM 1329 C CA . VAL A 1 170 ? 42.242 25.705 83.548 1.00 12.84 169 VAL A CA 1
ATOM 1330 C C . VAL A 1 170 ? 42.847 24.436 84.135 1.00 9.69 169 VAL A C 1
ATOM 1331 O O . VAL A 1 170 ? 42.153 23.640 84.767 1.00 13.77 169 VAL A O 1
ATOM 1335 N N . VAL A 1 171 ? 44.143 24.210 83.892 1.00 13.75 170 VAL A N 1
ATOM 1336 C CA . VAL A 1 171 ? 44.762 22.950 84.286 1.00 17.11 170 VAL A CA 1
ATOM 1337 C C . VAL A 1 171 ? 44.905 22.876 85.802 1.00 18.21 170 VAL A C 1
ATOM 1338 O O . VAL A 1 171 ? 44.914 21.777 86.375 1.00 16.87 170 VAL A O 1
ATOM 1342 N N . LYS A 1 172 ? 44.966 24.028 86.467 1.00 15.92 171 LYS A N 1
ATOM 1343 C CA . LYS A 1 172 ? 44.909 24.046 87.927 1.00 14.05 171 LYS A CA 1
ATOM 1344 C C . LYS A 1 172 ? 43.635 23.375 88.432 1.00 18.50 171 LYS A C 1
ATOM 1345 O O . LYS A 1 172 ? 43.658 22.636 89.422 1.00 18.18 171 LYS A O 1
ATOM 1351 N N . ARG A 1 173 ? 42.516 23.602 87.749 1.00 16.84 172 ARG A N 1
ATOM 1352 C CA . ARG A 1 173 ? 41.246 23.014 88.138 1.00 16.37 172 ARG A CA 1
ATOM 1353 C C . ARG A 1 173 ? 41.017 21.627 87.542 1.00 18.77 172 ARG A C 1
ATOM 1354 O O . ARG A 1 173 ? 40.276 20.825 88.134 1.00 19.92 172 ARG A O 1
ATOM 1362 N N . LEU A 1 174 ? 41.655 21.328 86.407 1.00 13.53 173 LEU A N 1
ATOM 1363 C CA . LEU A 1 174 ? 41.465 20.095 85.638 1.00 15.50 173 LEU A CA 1
ATOM 1364 C C . LEU A 1 174 ? 42.824 19.443 85.399 1.00 15.76 173 LEU A C 1
ATOM 1365 O O . LEU A 1 174 ? 43.348 19.458 84.274 1.00 18.32 173 LEU A O 1
ATOM 1370 N N . PRO A 1 175 ? 43.418 18.840 86.438 1.00 20.49 174 PRO A N 1
ATOM 1371 C CA . PRO A 1 175 ? 44.830 18.422 86.343 1.00 19.80 174 PRO A CA 1
ATOM 1372 C C . PRO A 1 175 ? 45.086 17.362 85.296 1.00 19.37 174 PRO A C 1
ATOM 1373 O O . PRO A 1 175 ? 46.224 17.237 84.823 1.00 23.67 174 PRO A O 1
ATOM 1377 N N . ASN A 1 176 ? 44.077 16.583 84.926 1.00 15.20 175 ASN A N 1
ATOM 1378 C CA . ASN A 1 176 ? 44.264 15.478 83.998 1.00 20.42 175 ASN A CA 1
ATOM 1379 C C . ASN A 1 176 ? 43.824 15.811 82.579 1.00 17.06 175 ASN A C 1
ATOM 1380 O O . ASN A 1 176 ? 43.816 14.921 81.721 1.00 17.26 175 ASN A O 1
ATOM 1385 N N . LEU A 1 177 ? 43.494 17.072 82.303 1.00 14.90 176 LEU A N 1
ATOM 1386 C CA . LEU A 1 177 ? 43.085 17.455 80.957 1.00 16.83 176 LEU A CA 1
ATOM 1387 C C . LEU A 1 177 ? 44.217 17.229 79.960 1.00 14.98 176 LEU A C 1
ATOM 1388 O O . LEU A 1 177 ? 45.377 17.532 80.241 1.00 15.68 176 LEU A O 1
ATOM 1393 N N . LYS A 1 178 ? 43.878 16.705 78.779 1.00 13.55 177 LYS A N 1
ATOM 1394 C CA . LYS A 1 178 ? 44.890 16.379 77.780 1.00 15.52 177 LYS A CA 1
ATOM 1395 C C . LYS A 1 178 ? 44.982 17.392 76.648 1.00 21.36 177 LYS A C 1
ATOM 1396 O O . LYS A 1 178 ? 46.069 17.576 76.099 1.00 18.24 177 LYS A O 1
ATOM 1402 N N . LYS A 1 179 ? 43.883 18.063 76.299 1.00 13.96 178 LYS A N 1
ATOM 1403 C CA . LYS A 1 179 ? 43.881 19.014 75.198 1.00 11.37 178 LYS A CA 1
ATOM 1404 C C . LYS A 1 179 ? 42.940 20.160 75.538 1.00 15.62 178 LYS A C 1
ATOM 1405 O O . LYS A 1 179 ? 41.844 19.932 76.055 1.00 14.14 178 LYS A O 1
ATOM 1411 N N . LEU A 1 180 ? 43.385 21.385 75.261 1.00 12.14 179 LEU A N 1
ATOM 1412 C CA . LEU A 1 180 ? 42.653 22.594 75.620 1.00 15.37 179 LEU A CA 1
ATOM 1413 C C . LEU A 1 180 ? 42.664 23.530 74.426 1.00 14.01 179 LEU A C 1
ATOM 1414 O O . LEU A 1 180 ? 43.738 23.931 73.963 1.00 14.33 179 LEU A O 1
ATOM 1419 N N . ASP A 1 181 ? 41.477 23.859 73.918 1.00 12.15 180 ASP A N 1
ATOM 1420 C CA . ASP A 1 181 ? 41.355 24.750 72.768 1.00 13.71 180 ASP A CA 1
ATOM 1421 C C . ASP A 1 181 ? 42.179 24.236 71.591 1.00 15.11 180 ASP A C 1
ATOM 1422 O O . ASP A 1 181 ? 42.789 25.003 70.850 1.00 17.71 180 ASP A O 1
ATOM 1427 N N . GLY A 1 182 ? 42.211 22.913 71.430 1.00 11.97 181 GLY A N 1
ATOM 1428 C CA . GLY A 1 182 ? 42.853 22.313 70.283 1.00 16.72 181 GLY A CA 1
ATOM 1429 C C . GLY A 1 182 ? 44.339 22.111 70.429 1.00 16.27 181 GLY A C 1
ATOM 1430 O O . GLY A 1 182 ? 44.970 21.566 69.513 1.00 20.71 181 GLY A O 1
ATOM 1431 N N . MET A 1 183 ? 44.924 22.529 71.546 1.00 17.93 182 MET A N 1
ATOM 1432 C CA A MET A 1 183 ? 46.349 22.392 71.768 0.58 17.54 182 MET A CA 1
ATOM 1433 C CA B MET A 1 183 ? 46.346 22.382 71.761 0.42 17.56 182 MET A CA 1
ATOM 1434 C C . MET A 1 183 ? 46.603 21.475 72.957 1.00 17.54 182 MET A C 1
ATOM 1435 O O . MET A 1 183 ? 45.992 21.664 74.021 1.00 18.11 182 MET A O 1
ATOM 1444 N N . PRO A 1 184 ? 47.484 20.480 72.828 1.00 16.25 183 PRO A N 1
ATOM 1445 C CA . PRO A 1 184 ? 47.760 19.583 73.958 1.00 12.61 183 PRO A CA 1
ATOM 1446 C C . PRO A 1 184 ? 48.251 20.342 75.181 1.00 14.27 183 PRO A C 1
ATOM 1447 O O . PRO A 1 184 ? 48.965 21.343 75.064 1.00 18.35 183 PRO A O 1
ATOM 1451 N N . VAL A 1 185 ? 47.847 19.864 76.358 1.00 14.94 184 VAL A N 1
ATOM 1452 C CA . VAL A 1 185 ? 48.385 20.375 77.614 1.00 17.36 184 VAL A CA 1
ATOM 1453 C C . VAL A 1 185 ? 49.761 19.754 77.784 1.00 23.19 184 VAL A C 1
ATOM 1454 O O . VAL A 1 185 ? 49.876 18.529 77.901 1.00 25.06 184 VAL A O 1
ATOM 1458 N N . ASP A 1 186 ? 50.803 20.584 77.776 1.00 27.85 185 ASP A N 1
ATOM 1459 C CA . ASP A 1 186 ? 52.158 20.050 77.833 1.00 23.03 185 ASP A CA 1
ATOM 1460 C C . ASP A 1 186 ? 52.640 19.930 79.277 1.00 29.48 185 ASP A C 1
ATOM 1461 O O . ASP A 1 186 ? 52.048 20.475 80.212 1.00 23.19 185 ASP A O 1
ATOM 1466 N N . VAL A 1 187 ? 53.752 19.206 79.445 1.00 20.30 186 VAL A N 1
ATOM 1467 C CA . VAL A 1 187 ? 54.240 18.866 80.777 1.00 17.83 186 VAL A CA 1
ATOM 1468 C C . VAL A 1 187 ? 54.621 20.113 81.568 1.00 19.54 186 VAL A C 1
ATOM 1469 O O . VAL A 1 187 ? 54.500 20.134 82.801 1.00 23.52 186 VAL A O 1
ATOM 1473 N N . ASP A 1 188 ? 55.072 21.173 80.891 1.00 27.18 187 ASP A N 1
ATOM 1474 C CA . ASP A 1 188 ? 55.432 22.388 81.619 1.00 26.97 187 ASP A CA 1
ATOM 1475 C C . ASP A 1 188 ? 54.192 23.122 82.111 1.00 33.13 187 ASP A C 1
ATOM 1476 O O . ASP A 1 188 ? 54.205 23.716 83.198 1.00 23.65 187 ASP A O 1
ATOM 1481 N N . GLU A 1 189 ? 53.116 23.096 81.320 1.00 20.93 188 GLU A N 1
ATOM 1482 C CA . GLU A 1 189 ? 51.856 23.676 81.770 1.00 23.79 188 GLU A CA 1
ATOM 1483 C C . GLU A 1 189 ? 51.325 22.937 82.990 1.00 20.67 188 GLU A C 1
ATOM 1484 O O . GLU A 1 189 ? 50.865 23.561 83.954 1.00 21.04 188 GLU A O 1
ATOM 1490 N N . ARG A 1 190 ? 51.397 21.602 82.971 1.00 21.99 189 ARG A N 1
ATOM 1491 C CA . ARG A 1 190 ? 50.972 20.819 84.128 1.00 23.24 189 ARG A CA 1
ATOM 1492 C C . ARG A 1 190 ? 51.777 21.173 85.370 1.00 25.19 189 ARG A C 1
ATOM 1493 O O . ARG A 1 190 ? 51.224 21.257 86.474 1.00 27.26 189 ARG A O 1
ATOM 1501 N N . GLU A 1 191 ? 53.092 21.343 85.217 1.00 25.64 190 GLU A N 1
ATOM 1502 C CA . GLU A 1 191 ? 53.936 21.626 86.372 1.00 41.06 190 GLU A CA 1
ATOM 1503 C C . GLU A 1 191 ? 53.604 22.990 86.962 1.00 29.90 190 GLU A C 1
ATOM 1504 O O . GLU A 1 191 ? 53.433 23.126 88.178 1.00 34.64 190 GLU A O 1
ATOM 1510 N N . GLN A 1 192 ? 53.496 24.012 86.108 1.00 23.73 191 GLN A N 1
ATOM 1511 C CA . GLN A 1 192 ? 53.058 25.325 86.577 1.00 19.81 191 GLN A CA 1
ATOM 1512 C C . GLN A 1 192 ? 51.698 25.240 87.254 1.00 26.41 191 GLN A C 1
ATOM 1513 O O . GLN A 1 192 ? 51.456 25.907 88.265 1.00 29.59 191 GLN A O 1
ATOM 1519 N N . ALA A 1 193 ? 50.790 24.428 86.705 1.00 23.70 192 ALA A N 1
ATOM 1520 C CA . ALA A 1 193 ? 49.482 24.291 87.332 1.00 19.89 192 ALA A CA 1
ATOM 1521 C C . ALA A 1 193 ? 49.602 23.604 88.684 1.00 31.98 192 ALA A C 1
ATOM 1522 O O . ALA A 1 193 ? 48.870 23.942 89.622 1.00 25.71 192 ALA A O 1
ATOM 1524 N N . ASN A 1 194 ? 50.541 22.663 88.808 1.00 32.77 193 ASN A N 1
ATOM 1525 C CA . ASN A 1 194 ? 50.733 21.973 90.076 1.00 33.79 193 ASN A CA 1
ATOM 1526 C C . ASN A 1 194 ? 51.253 22.925 91.142 1.00 31.22 193 ASN A C 1
ATOM 1527 O O . ASN A 1 194 ? 50.819 22.866 92.298 1.00 41.55 193 ASN A O 1
ATOM 1532 N N . VAL A 1 195 ? 52.177 23.819 90.777 1.00 27.63 194 VAL A N 1
ATOM 1533 C CA . VAL A 1 195 ? 52.649 24.777 91.772 1.00 32.27 194 VAL A CA 1
ATOM 1534 C C . VAL A 1 195 ? 51.560 25.798 92.093 1.00 38.74 194 VAL A C 1
ATOM 1535 O O . VAL A 1 195 ? 51.454 26.258 93.234 1.00 41.34 194 VAL A O 1
ATOM 1539 N N . ALA A 1 196 ? 50.718 26.153 91.115 1.00 32.66 195 ALA A N 1
ATOM 1540 C CA . ALA A 1 196 ? 49.664 27.128 91.379 1.00 27.95 195 ALA A CA 1
ATOM 1541 C C . ALA A 1 196 ? 48.581 26.546 92.277 1.00 42.46 195 ALA A C 1
ATOM 1542 O O . ALA A 1 196 ? 47.983 27.270 93.082 1.00 29.57 195 ALA A O 1
ATOM 1544 N N . ARG A 1 197 ? 48.323 25.251 92.151 1.00 29.50 196 ARG A N 1
ATOM 1545 C CA . ARG A 1 197 ? 47.280 24.564 92.890 1.00 27.28 196 ARG A CA 1
ATOM 1546 C C . ARG A 1 197 ? 47.651 24.426 94.365 1.00 32.86 196 ARG A C 1
ATOM 1547 O O . ARG A 1 197 ? 46.775 24.413 95.230 1.00 40.90 196 ARG A O 1
ATOM 1555 N N . ALA B 2 5 ? 47.677 12.925 56.395 1.00 41.21 1643 ALA B N 1
ATOM 1556 C CA . ALA B 2 5 ? 48.245 13.787 55.354 1.00 70.49 1643 ALA B CA 1
ATOM 1557 C C . ALA B 2 5 ? 47.322 13.872 54.144 1.00 78.64 1643 ALA B C 1
ATOM 1558 O O . ALA B 2 5 ? 46.844 12.856 53.635 1.00 58.23 1643 ALA B O 1
ATOM 1560 N N . ALA B 2 6 ? 47.097 15.090 53.669 1.00 61.44 1644 ALA B N 1
ATOM 1561 C CA . ALA B 2 6 ? 46.111 15.338 52.629 1.00 33.57 1644 ALA B CA 1
ATOM 1562 C C . ALA B 2 6 ? 46.591 16.492 51.751 1.00 48.87 1644 ALA B C 1
ATOM 1563 O O . ALA B 2 6 ? 45.983 17.559 51.695 1.00 29.99 1644 ALA B O 1
ATOM 1565 N N . LYS B 2 7 ? 47.700 16.275 51.041 1.00 33.36 1645 LYS B N 1
ATOM 1566 C CA . LYS B 2 7 ? 48.322 17.369 50.303 1.00 33.10 1645 LYS B CA 1
ATOM 1567 C C . LYS B 2 7 ? 47.462 17.932 49.173 1.00 26.17 1645 LYS B C 1
ATOM 1568 O O . LYS B 2 7 ? 47.577 19.142 48.909 1.00 34.17 1645 LYS B O 1
ATOM 1574 N N . PRO B 2 8 ? 46.615 17.167 48.478 1.00 29.15 1646 PRO B N 1
ATOM 1575 C CA . PRO B 2 8 ? 45.735 17.822 47.495 1.00 21.44 1646 PRO B CA 1
ATOM 1576 C C . PRO B 2 8 ? 44.791 18.836 48.120 1.00 26.92 1646 PRO B C 1
ATOM 1577 O O . PRO B 2 8 ? 44.562 19.904 47.535 1.00 22.36 1646 PRO B O 1
ATOM 1581 N N . ALA B 2 9 ? 44.217 18.527 49.291 1.00 19.43 1647 ALA B N 1
ATOM 1582 C CA . ALA B 2 9 ? 43.398 19.522 49.979 1.00 17.14 1647 ALA B CA 1
ATOM 1583 C C . ALA B 2 9 ? 44.242 20.713 50.426 1.00 21.84 1647 ALA B C 1
ATOM 1584 O O . ALA B 2 9 ? 43.814 21.866 50.309 1.00 18.16 1647 ALA B O 1
ATOM 1586 N N . LEU B 2 10 ? 45.440 20.463 50.959 1.00 17.06 1648 LEU B N 1
ATOM 1587 C CA . LEU B 2 10 ? 46.271 21.582 51.395 1.00 21.34 1648 LEU B CA 1
ATOM 1588 C C . LEU B 2 10 ? 46.761 22.398 50.207 1.00 18.87 1648 LEU B C 1
ATOM 1589 O O . LEU B 2 10 ? 46.869 23.627 50.299 1.00 20.31 1648 LEU B O 1
ATOM 1594 N N . ASP B 2 11 ? 47.054 21.740 49.077 1.00 17.70 1649 ASP B N 1
ATOM 1595 C CA . ASP B 2 11 ? 47.461 22.484 47.889 1.00 17.59 1649 ASP B CA 1
ATOM 1596 C C . ASP B 2 11 ? 46.358 23.432 47.432 1.00 15.41 1649 ASP B C 1
ATOM 1597 O O . ASP B 2 11 ? 46.632 24.583 47.065 1.00 17.63 1649 ASP B O 1
ATOM 1602 N N . ALA B 2 12 ? 45.107 22.962 47.436 1.00 13.77 1650 ALA B N 1
ATOM 1603 C CA . ALA B 2 12 ? 43.997 23.814 47.021 1.00 12.77 1650 ALA B CA 1
ATOM 1604 C C . ALA B 2 12 ? 43.794 24.956 48.007 1.00 15.17 1650 ALA B C 1
ATOM 1605 O O . ALA B 2 12 ? 43.494 26.081 47.603 1.00 15.64 1650 ALA B O 1
ATOM 1607 N N . ALA B 2 13 ? 43.970 24.693 49.302 1.00 17.90 1651 ALA B N 1
ATOM 1608 C CA . ALA B 2 13 ? 43.841 25.770 50.280 1.00 16.76 1651 ALA B CA 1
ATOM 1609 C C . ALA B 2 13 ? 44.863 26.873 50.030 1.00 13.76 1651 ALA B C 1
ATOM 1610 O O . ALA B 2 13 ? 44.545 28.066 50.142 1.00 17.77 1651 ALA B O 1
ATOM 1612 N N . LEU B 2 14 ? 46.102 26.501 49.693 1.00 14.53 1652 LEU B N 1
ATOM 1613 C CA . LEU B 2 14 ? 47.128 27.517 49.496 1.00 13.98 1652 LEU B CA 1
ATOM 1614 C C . LEU B 2 14 ? 46.901 28.279 48.196 1.00 16.42 1652 LEU B C 1
ATOM 1615 O O . LEU B 2 14 ? 47.083 29.503 48.150 1.00 18.00 1652 LEU B O 1
ATOM 1620 N N . GLU B 2 15 ? 46.499 27.579 47.127 1.00 16.33 1653 GLU B N 1
ATOM 1621 C CA . GLU B 2 15 ? 46.142 28.274 45.892 1.00 13.96 1653 GLU B CA 1
ATOM 1622 C C . GLU B 2 15 ? 45.040 29.295 46.143 1.00 15.86 1653 GLU B C 1
ATOM 1623 O O . GLU B 2 15 ? 45.078 30.410 45.606 1.00 16.81 1653 GLU B O 1
ATOM 1629 N N . ALA B 2 16 ? 44.052 28.931 46.967 1.00 18.14 1654 ALA B N 1
ATOM 1630 C CA . ALA B 2 16 ? 42.960 29.848 47.292 1.00 12.16 1654 ALA B CA 1
ATOM 1631 C C . ALA B 2 16 ? 43.487 31.136 47.915 1.00 16.21 1654 ALA B C 1
ATOM 1632 O O . ALA B 2 16 ? 43.142 32.236 47.474 1.00 19.11 1654 ALA B O 1
ATOM 1634 N N . LEU B 2 17 ? 44.323 31.023 48.951 1.00 17.61 1655 LEU B N 1
ATOM 1635 C CA . LEU B 2 17 ? 44.821 32.231 49.603 1.00 14.34 1655 LEU B CA 1
ATOM 1636 C C . LEU B 2 17 ? 45.769 33.014 48.701 1.00 24.77 1655 LEU B C 1
ATOM 1637 O O . LEU B 2 17 ? 45.799 34.249 48.752 1.00 20.61 1655 LEU B O 1
ATOM 1642 N N . ASN B 2 18 ? 46.548 32.326 47.871 1.00 19.93 1656 ASN B N 1
ATOM 1643 C CA . ASN B 2 18 ? 47.476 33.039 47.001 1.00 22.19 1656 ASN B CA 1
ATOM 1644 C C . ASN B 2 18 ? 46.758 33.788 45.886 1.00 22.55 1656 ASN B C 1
ATOM 1645 O O . ASN B 2 18 ? 47.347 34.685 45.271 1.00 20.66 1656 ASN B O 1
ATOM 1650 N N . SER B 2 19 ? 45.503 33.446 45.614 1.00 17.90 1657 SER B N 1
ATOM 1651 C CA . SER B 2 19 ? 44.715 34.146 44.610 1.00 16.34 1657 SER B CA 1
ATOM 1652 C C . SER B 2 19 ? 44.185 35.492 45.096 1.00 23.29 1657 SER B C 1
ATOM 1653 O O . SER B 2 19 ? 43.638 36.245 44.283 1.00 20.40 1657 SER B O 1
ATOM 1656 N N . ILE B 2 20 ? 44.346 35.818 46.379 1.00 20.47 1658 ILE B N 1
ATOM 1657 C CA . ILE B 2 20 ? 43.757 37.010 46.991 1.00 21.43 1658 ILE B CA 1
ATOM 1658 C C . ILE B 2 20 ? 44.865 38.024 47.257 1.00 23.55 1658 ILE B C 1
ATOM 1659 O O . ILE B 2 20 ? 45.866 37.703 47.907 1.00 26.42 1658 ILE B O 1
ATOM 1664 N N . LYS B 2 21 ? 44.681 39.245 46.767 1.00 33.03 1659 LYS B N 1
ATOM 1665 C CA . LYS B 2 21 ? 45.648 40.317 46.952 1.00 29.49 1659 LYS B CA 1
ATOM 1666 C C . LYS B 2 21 ? 45.163 41.303 48.012 1.00 45.69 1659 LYS B C 1
ATOM 1667 O O . LYS B 2 21 ? 43.971 41.396 48.317 1.00 26.74 1659 LYS B O 1
ATOM 1673 N N . ASP B 2 22 ? 46.114 42.045 48.582 1.00 40.70 1660 ASP B N 1
ATOM 1674 C CA . ASP B 2 22 ? 45.744 43.051 49.572 1.00 36.72 1660 ASP B CA 1
ATOM 1675 C C . ASP B 2 22 ? 44.804 44.093 48.977 1.00 31.10 1660 ASP B C 1
ATOM 1676 O O . ASP B 2 22 ? 43.907 44.590 49.671 1.00 28.10 1660 ASP B O 1
ATOM 1681 N N . GLY B 2 23 ? 44.970 44.410 47.689 1.00 30.11 1661 GLY B N 1
ATOM 1682 C CA . GLY B 2 23 ? 44.063 45.340 47.036 1.00 24.36 1661 GLY B CA 1
ATOM 1683 C C . GLY B 2 23 ? 42.643 44.820 46.915 1.00 23.15 1661 GLY B C 1
ATOM 1684 O O . GLY B 2 23 ? 41.695 45.608 46.862 1.00 25.79 1661 GLY B O 1
ATOM 1685 N N . ASP B 2 24 ? 42.473 43.497 46.851 1.00 26.56 1662 ASP B N 1
ATOM 1686 C CA . ASP B 2 24 ? 41.127 42.932 46.856 1.00 22.30 1662 ASP B CA 1
ATOM 1687 C C . ASP B 2 24 ? 40.431 43.209 48.179 1.00 18.96 1662 ASP B C 1
ATOM 1688 O O . ASP B 2 24 ? 39.249 43.570 48.207 1.00 19.86 1662 ASP B O 1
ATOM 1693 N N . ILE B 2 25 ? 41.147 43.036 49.292 1.00 19.50 1663 ILE B N 1
ATOM 1694 C CA . ILE B 2 25 ? 40.548 43.334 50.586 1.00 17.39 1663 ILE B CA 1
ATOM 1695 C C . ILE B 2 25 ? 40.253 44.824 50.693 1.00 20.55 1663 ILE B C 1
ATOM 1696 O O . ILE B 2 25 ? 39.176 45.222 51.145 1.00 20.07 1663 ILE B O 1
ATOM 1701 N N . LYS B 2 26 ? 41.190 45.673 50.255 1.00 21.08 1664 LYS B N 1
ATOM 1702 C CA . LYS B 2 26 ? 40.927 47.109 50.250 1.00 18.49 1664 LYS B CA 1
ATOM 1703 C C . LYS B 2 26 ? 39.656 47.441 49.474 1.00 26.04 1664 LYS B C 1
ATOM 1704 O O . LYS B 2 26 ? 38.786 48.168 49.965 1.00 27.21 1664 LYS B O 1
ATOM 1710 N N . ASN B 2 27 ? 39.525 46.904 48.259 1.00 24.22 1665 ASN B N 1
ATOM 1711 C CA . ASN B 2 27 ? 38.374 47.249 47.433 1.00 24.84 1665 ASN B CA 1
ATOM 1712 C C . ASN B 2 27 ? 37.079 46.726 48.037 1.00 22.41 1665 ASN B C 1
ATOM 1713 O O . ASN B 2 27 ? 36.035 47.380 47.942 1.00 25.15 1665 ASN B O 1
ATOM 1718 N N . LEU B 2 28 ? 37.125 45.549 48.661 1.00 21.23 1666 LEU B N 1
ATOM 1719 C CA . LEU B 2 28 ? 35.934 45.035 49.326 1.00 21.13 1666 LEU B CA 1
ATOM 1720 C C . LEU B 2 28 ? 35.499 45.968 50.450 1.00 22.81 1666 LEU B C 1
ATOM 1721 O O . LEU B 2 28 ? 34.303 46.229 50.618 1.00 29.22 1666 LEU B O 1
ATOM 1726 N N . LYS B 2 29 ? 36.457 46.514 51.206 1.00 26.75 1667 LYS B N 1
ATOM 1727 C CA . LYS B 2 29 ? 36.100 47.508 52.217 1.00 28.81 1667 LYS B CA 1
ATOM 1728 C C . LYS B 2 29 ? 35.412 48.719 51.598 1.00 34.02 1667 LYS B C 1
ATOM 1729 O O . LYS B 2 29 ? 34.541 49.328 52.228 1.00 43.13 1667 LYS B O 1
ATOM 1735 N N . ALA B 2 30 ? 35.792 49.085 50.371 1.00 30.82 1668 ALA B N 1
ATOM 1736 C CA . ALA B 2 30 ? 35.243 50.259 49.706 1.00 25.00 1668 ALA B CA 1
ATOM 1737 C C . ALA B 2 30 ? 33.785 50.093 49.300 1.00 36.24 1668 ALA B C 1
ATOM 1738 O O . ALA B 2 30 ? 33.139 51.095 48.976 1.00 44.63 1668 ALA B O 1
ATOM 1740 N N . LEU B 2 31 ? 33.255 48.868 49.301 1.00 36.09 1669 LEU B N 1
ATOM 1741 C CA . LEU B 2 31 ? 31.846 48.663 48.987 1.00 23.81 1669 LEU B CA 1
ATOM 1742 C C . LEU B 2 31 ? 30.977 49.126 50.144 1.00 42.09 1669 LEU B C 1
ATOM 1743 O O . LEU B 2 31 ? 31.242 48.791 51.303 1.00 43.02 1669 LEU B O 1
ATOM 1748 N N . LYS B 2 32 ? 29.924 49.883 49.832 1.00 43.92 1670 LYS B N 1
ATOM 1749 C CA . LYS B 2 32 ? 28.966 50.224 50.876 1.00 57.04 1670 LYS B CA 1
ATOM 1750 C C . LYS B 2 32 ? 28.173 48.995 51.310 1.00 47.36 1670 LYS B C 1
ATOM 1751 O O . LYS B 2 32 ? 27.893 48.820 52.501 1.00 51.27 1670 LYS B O 1
ATOM 1757 N N . LYS B 2 33 ? 27.829 48.112 50.367 1.00 38.91 1671 LYS B N 1
ATOM 1758 C CA . LYS B 2 33 ? 27.134 46.874 50.711 1.00 38.38 1671 LYS B CA 1
ATOM 1759 C C . LYS B 2 33 ? 27.726 45.716 49.915 1.00 28.86 1671 LYS B C 1
ATOM 1760 O O . LYS B 2 33 ? 27.816 45.798 48.678 1.00 27.60 1671 LYS B O 1
ATOM 1766 N N . PRO B 2 34 ? 28.114 44.630 50.573 1.00 24.73 1672 PRO B N 1
ATOM 1767 C CA . PRO B 2 34 ? 28.665 43.481 49.849 1.00 21.75 1672 PRO B CA 1
ATOM 1768 C C . PRO B 2 34 ? 27.558 42.618 49.278 1.00 19.63 1672 PRO B C 1
ATOM 1769 O O . PRO B 2 34 ? 26.430 42.611 49.802 1.00 21.33 1672 PRO B O 1
ATOM 1773 N N . PRO B 2 35 ? 27.834 41.864 48.212 1.00 17.32 1673 PRO B N 1
ATOM 1774 C CA . PRO B 2 35 ? 26.886 40.829 47.787 1.00 15.95 1673 PRO B CA 1
ATOM 1775 C C . PRO B 2 35 ? 26.650 39.847 48.922 1.00 17.05 1673 PRO B C 1
ATOM 1776 O O . PRO B 2 35 ? 27.568 39.507 49.668 1.00 17.49 1673 PRO B O 1
ATOM 1780 N N . GLN B 2 36 ? 25.402 39.391 49.046 1.00 18.15 1674 GLN B N 1
ATOM 1781 C CA . GLN B 2 36 ? 25.034 38.542 50.176 1.00 10.90 1674 GLN B CA 1
ATOM 1782 C C . GLN B 2 36 ? 25.930 37.301 50.290 1.00 15.85 1674 GLN B C 1
ATOM 1783 O O . GLN B 2 36 ? 26.332 36.924 51.396 1.00 14.61 1674 GLN B O 1
ATOM 1789 N N . ILE B 2 37 ? 26.263 36.651 49.164 1.00 13.89 1675 ILE B N 1
ATOM 1790 C CA . ILE B 2 37 ? 27.023 35.399 49.246 1.00 13.08 1675 ILE B CA 1
ATOM 1791 C C . ILE B 2 37 ? 28.389 35.606 49.887 1.00 11.46 1675 ILE B C 1
ATOM 1792 O O . ILE B 2 37 ? 28.900 34.712 50.578 1.00 14.36 1675 ILE B O 1
ATOM 1797 N N . ILE B 2 38 ? 29.003 36.775 49.689 1.00 14.63 1676 ILE B N 1
ATOM 1798 C CA . ILE B 2 38 ? 30.318 36.995 50.289 1.00 17.95 1676 ILE B CA 1
ATOM 1799 C C . ILE B 2 38 ? 30.216 37.041 51.817 1.00 17.57 1676 ILE B C 1
ATOM 1800 O O . ILE B 2 38 ? 31.170 36.666 52.512 1.00 13.42 1676 ILE B O 1
ATOM 1805 N N . THR B 2 39 ? 29.062 37.445 52.375 1.00 10.80 1677 THR B N 1
ATOM 1806 C CA . THR B 2 39 ? 28.956 37.420 53.833 1.00 8.59 1677 THR B CA 1
ATOM 1807 C C . THR B 2 39 ? 28.946 35.990 54.356 1.00 13.32 1677 THR B C 1
ATOM 1808 O O . THR B 2 39 ? 29.413 35.737 55.476 1.00 13.56 1677 THR B O 1
ATOM 1812 N N . ARG B 2 40 ? 28.446 35.040 53.557 1.00 11.45 1678 ARG B N 1
ATOM 1813 C CA . ARG B 2 40 ? 28.454 33.636 53.963 1.00 13.22 1678 ARG B CA 1
ATOM 1814 C C . ARG B 2 40 ? 29.838 33.023 53.800 1.00 11.63 1678 ARG B C 1
ATOM 1815 O O . ARG B 2 40 ? 30.255 32.196 54.619 1.00 13.32 1678 ARG B O 1
ATOM 1823 N N . ILE B 2 41 ? 30.551 33.411 52.735 1.00 12.60 1679 ILE B N 1
ATOM 1824 C CA . ILE B 2 41 ? 31.953 33.027 52.575 1.00 11.27 1679 ILE B CA 1
ATOM 1825 C C . ILE B 2 41 ? 32.750 33.407 53.816 1.00 10.47 1679 ILE B C 1
ATOM 1826 O O . ILE B 2 41 ? 33.507 32.604 54.369 1.00 12.90 1679 ILE B O 1
ATOM 1831 N N . PHE B 2 42 ? 32.609 34.655 54.256 1.00 11.71 1680 PHE B N 1
ATOM 1832 C CA . PHE B 2 42 ? 33.376 35.081 55.419 1.00 12.32 1680 PHE B CA 1
ATOM 1833 C C . PHE B 2 42 ? 32.894 34.389 56.694 1.00 12.75 1680 PHE B C 1
ATOM 1834 O O . PHE B 2 42 ? 33.714 34.103 57.574 1.00 11.31 1680 PHE B O 1
ATOM 1842 N N . ASP B 2 43 ? 31.586 34.090 56.810 1.00 11.72 1681 ASP B N 1
ATOM 1843 C CA . ASP B 2 43 ? 31.119 33.285 57.945 1.00 12.47 1681 ASP B CA 1
ATOM 1844 C C . ASP B 2 43 ? 31.895 31.981 58.061 1.00 14.17 1681 ASP B C 1
ATOM 1845 O O . ASP B 2 43 ? 32.198 31.532 59.169 1.00 11.95 1681 ASP B O 1
ATOM 1850 N N . CYS B 2 44 ? 32.189 31.332 56.927 1.00 13.36 1682 CYS B N 1
ATOM 1851 C CA . CYS B 2 44 ? 32.959 30.092 56.975 1.00 10.38 1682 CYS B CA 1
ATOM 1852 C C . CYS B 2 44 ? 34.341 30.332 57.567 1.00 13.71 1682 CYS B C 1
ATOM 1853 O O . CYS B 2 44 ? 34.841 29.520 58.355 1.00 14.00 1682 CYS B O 1
ATOM 1856 N N . VAL B 2 45 ? 34.959 31.463 57.225 1.00 10.85 1683 VAL B N 1
ATOM 1857 C CA . VAL B 2 45 ? 36.234 31.807 57.846 1.00 12.30 1683 VAL B CA 1
ATOM 1858 C C . VAL B 2 45 ? 36.053 32.057 59.342 1.00 12.46 1683 VAL B C 1
ATOM 1859 O O . VAL B 2 45 ? 36.873 31.624 60.162 1.00 10.60 1683 VAL B O 1
ATOM 1863 N N . LEU B 2 46 ? 34.982 32.759 59.727 1.00 9.98 1684 LEU B N 1
ATOM 1864 C CA . LEU B 2 46 ? 34.749 33.015 61.150 1.00 9.10 1684 LEU B CA 1
ATOM 1865 C C . LEU B 2 46 ? 34.596 31.718 61.933 1.00 13.16 1684 LEU B C 1
ATOM 1866 O O . LEU B 2 46 ? 35.139 31.585 63.034 1.00 13.71 1684 LEU B O 1
ATOM 1871 N N . VAL B 2 47 ? 33.855 30.756 61.382 1.00 10.64 1685 VAL B N 1
ATOM 1872 C CA . VAL B 2 47 ? 33.643 29.475 62.060 1.00 10.82 1685 VAL B CA 1
ATOM 1873 C C . VAL B 2 47 ? 34.963 28.729 62.243 1.00 11.29 1685 VAL B C 1
ATOM 1874 O O . VAL B 2 47 ? 35.267 28.211 63.328 1.00 11.62 1685 VAL B O 1
ATOM 1878 N N . LEU B 2 48 ? 35.762 28.640 61.176 1.00 13.37 1686 LEU B N 1
ATOM 1879 C CA . LEU B 2 48 ? 37.060 27.983 61.306 1.00 10.70 1686 LEU B CA 1
ATOM 1880 C C . LEU B 2 48 ? 37.950 28.674 62.331 1.00 13.39 1686 LEU B C 1
ATOM 1881 O O . LEU B 2 48 ? 38.730 28.005 63.019 1.00 13.57 1686 LEU B O 1
ATOM 1886 N N . ARG B 2 49 ? 37.845 29.999 62.473 1.00 11.96 1687 ARG B N 1
ATOM 1887 C CA . ARG B 2 49 ? 38.671 30.716 63.445 1.00 16.19 1687 ARG B CA 1
ATOM 1888 C C . ARG B 2 49 ? 38.019 30.841 64.818 1.00 17.46 1687 ARG B C 1
ATOM 1889 O O . ARG B 2 49 ? 38.604 31.461 65.722 1.00 12.85 1687 ARG B O 1
ATOM 1897 N N . MET B 2 50 ? 36.842 30.244 64.993 1.00 10.85 1688 MET B N 1
ATOM 1898 C CA . MET B 2 50 ? 36.100 30.287 66.243 1.00 13.08 1688 MET B CA 1
ATOM 1899 C C . MET B 2 50 ? 35.785 31.712 66.667 1.00 15.65 1688 MET B C 1
ATOM 1900 O O . MET B 2 50 ? 35.847 32.054 67.844 1.00 15.32 1688 MET B O 1
ATOM 1905 N N . LEU B 2 51 ? 35.447 32.539 65.701 1.00 12.89 1689 LEU B N 1
ATOM 1906 C CA . LEU B 2 51 ? 35.004 33.899 65.920 1.00 12.96 1689 LEU B CA 1
ATOM 1907 C C . LEU B 2 51 ? 33.488 33.944 65.865 1.00 14.12 1689 LEU B C 1
ATOM 1908 O O . LEU B 2 51 ? 32.837 32.989 65.430 1.00 15.31 1689 LEU B O 1
ATOM 1913 N N . PRO B 2 52 ? 32.881 35.035 66.321 1.00 14.15 1690 PRO B N 1
ATOM 1914 C CA . PRO B 2 52 ? 31.417 35.075 66.439 1.00 13.23 1690 PRO B CA 1
ATOM 1915 C C . PRO B 2 52 ? 30.685 34.971 65.104 1.00 15.65 1690 PRO B C 1
ATOM 1916 O O . PRO B 2 52 ? 31.048 35.618 64.123 1.00 13.73 1690 PRO B O 1
ATOM 1920 N N . VAL B 2 53 ? 29.637 34.140 65.076 1.00 18.30 1691 VAL B N 1
ATOM 1921 C CA . VAL B 2 53 ? 28.627 34.164 64.024 1.00 15.82 1691 VAL B CA 1
ATOM 1922 C C . VAL B 2 53 ? 27.270 34.275 64.704 1.00 16.51 1691 VAL B C 1
ATOM 1923 O O . VAL B 2 53 ? 27.105 33.937 65.879 1.00 17.82 1691 VAL B O 1
ATOM 1927 N N . THR B 2 54 ? 26.287 34.755 63.954 1.00 13.44 1692 THR B N 1
ATOM 1928 C CA . THR B 2 54 ? 24.999 34.992 64.582 1.00 18.30 1692 THR B CA 1
ATOM 1929 C C . THR B 2 54 ? 24.177 33.703 64.587 1.00 15.28 1692 THR B C 1
ATOM 1930 O O . THR B 2 54 ? 24.608 32.667 64.082 1.00 14.55 1692 THR B O 1
ATOM 1934 N N . LYS B 2 55 ? 22.997 33.754 65.201 1.00 13.39 1693 LYS B N 1
ATOM 1935 C CA . LYS B 2 55 ? 22.135 32.578 65.231 1.00 11.14 1693 LYS B CA 1
ATOM 1936 C C . LYS B 2 55 ? 21.777 32.114 63.817 1.00 14.52 1693 LYS B C 1
ATOM 1937 O O . LYS B 2 55 ? 21.824 32.878 62.845 1.00 15.27 1693 LYS B O 1
ATOM 1943 N N . ALA B 2 56 ? 21.403 30.837 63.711 1.00 13.26 1694 ALA B N 1
ATOM 1944 C CA . ALA B 2 56 ? 20.888 30.332 62.444 1.00 11.89 1694 ALA B CA 1
ATOM 1945 C C . ALA B 2 56 ? 19.657 31.141 62.050 1.00 14.35 1694 ALA B C 1
ATOM 1946 O O . ALA B 2 56 ? 18.737 31.326 62.853 1.00 14.72 1694 ALA B O 1
ATOM 1948 N N . GLU B 2 57 ? 19.648 31.629 60.814 1.00 13.30 1695 GLU B N 1
ATOM 1949 C CA . GLU B 2 57 ? 18.654 32.606 60.390 1.00 15.39 1695 GLU B CA 1
ATOM 1950 C C . GLU B 2 57 ? 18.781 32.765 58.887 1.00 21.14 1695 GLU B C 1
ATOM 1951 O O . GLU B 2 57 ? 19.897 32.793 58.376 1.00 14.79 1695 GLU B O 1
ATOM 1957 N N . TYR B 2 58 ? 17.660 32.877 58.179 1.00 17.45 1696 TYR B N 1
ATOM 1958 C CA . TYR B 2 58 ? 17.724 32.768 56.729 1.00 10.90 1696 TYR B CA 1
ATOM 1959 C C . TYR B 2 58 ? 17.032 33.941 56.050 1.00 19.32 1696 TYR B C 1
ATOM 1960 O O . TYR B 2 58 ? 16.095 34.536 56.583 1.00 19.67 1696 TYR B O 1
ATOM 1969 N N . THR B 2 59 ? 17.530 34.274 54.868 1.00 14.37 1697 THR B N 1
ATOM 1970 C CA . THR B 2 59 ? 16.965 35.347 54.063 1.00 17.44 1697 THR B CA 1
ATOM 1971 C C . THR B 2 59 ? 16.844 34.857 52.634 1.00 16.67 1697 THR B C 1
ATOM 1972 O O . THR B 2 59 ? 17.600 33.985 52.197 1.00 16.20 1697 THR B O 1
ATOM 1976 N N . ASP B 2 60 ? 15.868 35.408 51.908 1.00 16.50 1698 ASP B N 1
ATOM 1977 C CA . ASP B 2 60 ? 15.653 35.006 50.525 1.00 24.51 1698 ASP B CA 1
ATOM 1978 C C . ASP B 2 60 ? 16.679 35.687 49.631 1.00 24.55 1698 ASP B C 1
ATOM 1979 O O . ASP B 2 60 ? 16.722 36.920 49.554 1.00 29.89 1698 ASP B O 1
ATOM 1984 N N . GLU B 2 61 ? 17.511 34.889 48.965 1.00 21.13 1699 GLU B N 1
ATOM 1985 C CA . GLU B 2 61 ? 18.541 35.407 48.069 1.00 18.79 1699 GLU B CA 1
ATOM 1986 C C . GLU B 2 61 ? 18.348 34.736 46.718 1.00 20.04 1699 GLU B C 1
ATOM 1987 O O . GLU B 2 61 ? 18.647 33.546 46.565 1.00 23.85 1699 GLU B O 1
ATOM 1993 N N . LYS B 2 62 ? 17.822 35.491 45.751 1.00 22.71 1700 LYS B N 1
ATOM 1994 C CA . LYS B 2 62 ? 17.576 34.979 44.400 1.00 18.32 1700 LYS B CA 1
ATOM 1995 C C . LYS B 2 62 ? 16.728 33.706 44.432 1.00 22.42 1700 LYS B C 1
ATOM 1996 O O . LYS B 2 62 ? 17.006 32.729 43.732 1.00 29.97 1700 LYS B O 1
ATOM 2002 N N . GLY B 2 63 ? 15.703 33.708 45.284 1.00 19.94 1701 GLY B N 1
ATOM 2003 C CA . GLY B 2 63 ? 14.735 32.634 45.330 1.00 21.93 1701 GLY B CA 1
ATOM 2004 C C . GLY B 2 63 ? 15.093 31.446 46.195 1.00 39.39 1701 GLY B C 1
ATOM 2005 O O . GLY B 2 63 ? 14.365 30.450 46.178 1.00 27.19 1701 GLY B O 1
ATOM 2006 N N . ARG B 2 64 ? 16.186 31.507 46.946 1.00 29.18 1702 ARG B N 1
ATOM 2007 C CA . ARG B 2 64 ? 16.554 30.428 47.849 1.00 26.02 1702 ARG B CA 1
ATOM 2008 C C . ARG B 2 64 ? 16.830 31.015 49.220 1.00 28.24 1702 ARG B C 1
ATOM 2009 O O . ARG B 2 64 ? 17.309 32.146 49.340 1.00 18.18 1702 ARG B O 1
ATOM 2017 N N . MET B 2 65 ? 16.519 30.239 50.254 1.00 16.53 1703 MET B N 1
ATOM 2018 C CA . MET B 2 65 ? 16.764 30.669 51.627 1.00 13.57 1703 MET B CA 1
ATOM 2019 C C . MET B 2 65 ? 18.208 30.354 52.019 1.00 14.96 1703 MET B C 1
ATOM 2020 O O . MET B 2 65 ? 18.645 29.207 51.913 1.00 17.75 1703 MET B O 1
ATOM 2025 N N . VAL B 2 66 ? 18.957 31.373 52.455 1.00 17.38 1704 VAL B N 1
ATOM 2026 C CA . VAL B 2 66 ? 20.375 31.220 52.768 1.00 13.74 1704 VAL B CA 1
ATOM 2027 C C . VAL B 2 66 ? 20.671 31.934 54.079 1.00 13.69 1704 VAL B C 1
ATOM 2028 O O . VAL B 2 66 ? 19.963 32.858 54.487 1.00 12.31 1704 VAL B O 1
ATOM 2032 N N . GLN B 2 67 ? 21.755 31.510 54.727 1.00 12.39 1705 GLN B N 1
ATOM 2033 C CA . GLN B 2 67 ? 22.118 32.056 56.033 1.00 11.98 1705 GLN B CA 1
ATOM 2034 C C . GLN B 2 67 ? 22.518 33.527 55.942 1.00 13.05 1705 GLN B C 1
ATOM 2035 O O . GLN B 2 67 ? 23.231 33.943 55.024 1.00 13.44 1705 GLN B O 1
ATOM 2041 N N . VAL B 2 68 ? 22.037 34.313 56.907 1.00 14.83 1706 VAL B N 1
ATOM 2042 C CA . VAL B 2 68 ? 22.437 35.707 57.075 1.00 13.25 1706 VAL B CA 1
ATOM 2043 C C . VAL B 2 68 ? 23.850 35.754 57.646 1.00 14.29 1706 VAL B C 1
ATOM 2044 O O . VAL B 2 68 ? 24.089 35.308 58.774 1.00 16.61 1706 VAL B O 1
ATOM 2048 N N . GLY B 2 69 ? 24.784 36.342 56.892 1.00 13.93 1707 GLY B N 1
ATOM 2049 C CA . GLY B 2 69 ? 26.172 36.380 57.328 1.00 13.56 1707 GLY B CA 1
ATOM 2050 C C . GLY B 2 69 ? 26.425 37.426 58.401 1.00 15.58 1707 GLY B C 1
ATOM 2051 O O . GLY B 2 69 ? 25.742 38.443 58.494 1.00 21.58 1707 GLY B O 1
ATOM 2052 N N . ASN B 2 70 ? 27.452 37.179 59.214 1.00 13.47 1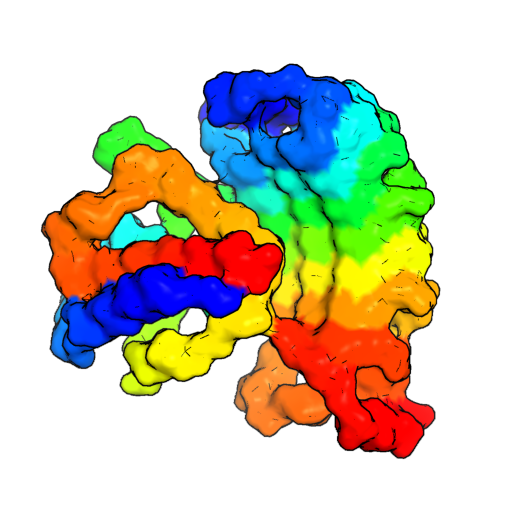708 ASN B N 1
ATOM 2053 C CA . ASN B 2 70 ? 27.813 38.107 60.284 1.00 13.73 1708 ASN B CA 1
ATOM 2054 C C . ASN B 2 70 ? 28.888 39.074 59.785 1.00 15.01 1708 ASN B C 1
ATOM 2055 O O . ASN B 2 70 ? 30.014 39.100 60.269 1.00 15.74 1708 ASN B O 1
ATOM 2060 N N . TYR B 2 71 ? 28.502 39.878 58.791 1.00 12.34 1709 TYR B N 1
ATOM 2061 C CA . TYR B 2 71 ? 29.478 40.725 58.107 1.00 17.07 1709 TYR B CA 1
ATOM 2062 C C . TYR B 2 71 ? 30.218 41.701 59.019 1.00 15.00 1709 TYR B C 1
ATOM 2063 O O . TYR B 2 71 ? 31.407 41.958 58.756 1.00 14.19 1709 TYR B O 1
ATOM 2072 N N . PRO B 2 72 ? 29.614 42.292 60.063 1.00 18.04 1710 PRO B N 1
ATOM 2073 C CA . PRO B 2 72 ? 30.414 43.183 60.922 1.00 15.72 1710 PRO B CA 1
ATOM 2074 C C . PRO B 2 72 ? 31.630 42.500 61.520 1.00 15.86 1710 PRO B C 1
ATOM 2075 O O . PRO B 2 72 ? 32.694 43.124 61.628 1.00 21.62 1710 PRO B O 1
ATOM 2079 N N . GLU B 2 73 ? 31.514 41.217 61.894 1.00 15.38 1711 GLU B N 1
ATOM 2080 C CA A GLU B 2 73 ? 32.663 40.485 62.412 0.57 15.19 1711 GLU B CA 1
ATOM 2081 C CA B GLU B 2 73 ? 32.678 40.515 62.418 0.43 15.22 1711 GLU B CA 1
ATOM 2082 C C . GLU B 2 73 ? 33.678 40.206 61.314 1.00 17.03 1711 GLU B C 1
ATOM 2083 O O . GLU B 2 73 ? 34.887 40.172 61.574 1.00 18.57 1711 GLU B O 1
ATOM 2094 N N . ALA B 2 74 ? 33.198 39.993 60.084 1.00 14.70 1712 ALA B N 1
ATOM 2095 C CA . ALA B 2 74 ? 34.102 39.851 58.944 1.00 16.55 1712 ALA B CA 1
ATOM 2096 C C . ALA B 2 74 ? 34.886 41.138 58.700 1.00 14.54 1712 ALA B C 1
ATOM 2097 O O . ALA B 2 74 ? 36.092 41.104 58.410 1.00 16.15 1712 ALA B O 1
ATOM 2099 N N . GLN B 2 75 ? 34.215 42.287 58.810 1.00 19.91 1713 GLN B N 1
ATOM 2100 C CA . GLN B 2 75 ? 34.913 43.558 58.658 1.00 20.80 1713 GLN B CA 1
ATOM 2101 C C . GLN B 2 75 ? 35.977 43.732 59.736 1.00 16.59 1713 GLN B C 1
ATOM 2102 O O . GLN B 2 75 ? 37.089 44.191 59.451 1.00 20.13 1713 GLN B O 1
ATOM 2108 N N . LYS B 2 76 ? 35.659 43.370 60.979 1.00 17.85 1714 LYS B N 1
ATOM 2109 C CA . LYS B 2 76 ? 36.655 43.450 62.042 1.00 17.09 1714 LYS B CA 1
ATOM 2110 C C . LYS B 2 76 ? 37.874 42.611 61.703 1.00 19.46 1714 LYS B C 1
ATOM 2111 O O . LYS B 2 76 ? 39.016 43.034 61.915 1.00 21.35 1714 LYS B O 1
ATOM 2117 N N . MET B 2 77 ? 37.650 41.424 61.144 1.00 17.02 1715 MET B N 1
ATOM 2118 C CA . MET B 2 77 ? 38.752 40.559 60.758 1.00 20.21 1715 MET B CA 1
ATOM 2119 C C . MET B 2 77 ? 39.582 41.203 59.653 1.00 26.00 1715 MET B C 1
ATOM 2120 O O . MET B 2 77 ? 40.816 41.238 59.725 1.00 25.84 1715 MET B O 1
ATOM 2125 N N . MET B 2 78 ? 38.908 41.749 58.636 1.00 20.09 1716 MET B N 1
ATOM 2126 C CA A MET B 2 78 ? 39.578 42.401 57.515 0.72 19.92 1716 MET B CA 1
ATOM 2127 C CA B MET B 2 78 ? 39.591 42.393 57.519 0.28 20.12 1716 MET B CA 1
ATOM 2128 C C . MET B 2 78 ? 40.296 43.681 57.919 1.00 23.76 1716 MET B C 1
ATOM 2129 O O . MET B 2 78 ? 41.190 44.131 57.194 1.00 30.73 1716 MET B O 1
ATOM 2138 N N . ASN B 2 79 ? 39.909 44.296 59.027 1.00 26.21 1717 ASN B N 1
ATOM 2139 C CA . ASN B 2 79 ? 40.575 45.519 59.455 1.00 29.49 1717 ASN B CA 1
ATOM 2140 C C . ASN B 2 79 ? 41.889 45.245 60.165 1.00 34.80 1717 ASN B C 1
ATOM 2141 O O . ASN B 2 79 ? 42.569 46.195 60.564 1.00 38.67 1717 ASN B O 1
ATOM 2146 N N . GLN B 2 80 ? 42.251 43.979 60.343 1.00 26.20 1718 GLN B N 1
ATOM 2147 C CA . GLN B 2 80 ? 43.561 43.615 60.851 1.00 27.19 1718 GLN B CA 1
ATOM 2148 C C . GLN B 2 80 ? 44.497 43.463 59.658 1.00 29.41 1718 GLN B C 1
ATOM 2149 O O . GLN B 2 80 ? 44.200 42.719 58.710 1.00 22.25 1718 GLN B O 1
ATOM 2155 N N . MET B 2 81 ? 45.608 44.205 59.685 1.00 28.17 1719 MET B N 1
ATOM 2156 C CA . MET B 2 81 ? 46.511 44.225 58.543 1.00 36.44 1719 MET B CA 1
ATOM 2157 C C . MET B 2 81 ? 47.132 42.864 58.286 1.00 22.53 1719 MET B C 1
ATOM 2158 O O . MET B 2 81 ? 47.581 42.605 57.164 1.00 26.15 1719 MET B O 1
ATOM 2163 N N . SER B 2 82 ? 47.109 41.981 59.283 1.00 23.60 1720 SER B N 1
ATOM 2164 C CA . SER B 2 82 ? 47.676 40.644 59.208 1.00 28.62 1720 SER B CA 1
ATOM 2165 C C . SER B 2 82 ? 46.699 39.594 58.683 1.00 23.93 1720 SER B C 1
ATOM 2166 O O . SER B 2 82 ? 47.063 38.417 58.639 1.00 22.25 1720 SER B O 1
ATOM 2169 N N . PHE B 2 83 ? 45.501 39.998 58.247 1.00 20.94 1721 PHE B N 1
ATOM 2170 C CA . PHE B 2 83 ? 44.414 39.060 57.953 1.00 16.94 1721 PHE B CA 1
ATOM 2171 C C . PHE B 2 83 ? 44.840 37.921 57.023 1.00 21.35 1721 PHE B C 1
ATOM 2172 O O . PHE B 2 83 ? 44.656 36.744 57.347 1.00 19.48 1721 PHE B O 1
ATOM 2180 N N . LEU B 2 84 ? 45.381 38.246 55.845 1.00 16.29 1722 LEU B N 1
ATOM 2181 C CA . LEU B 2 84 ? 45.697 37.188 54.887 1.00 13.16 1722 LEU B CA 1
ATOM 2182 C C . LEU B 2 84 ? 46.798 36.266 55.404 1.00 19.84 1722 LEU B C 1
ATOM 2183 O O . LEU B 2 84 ? 46.729 35.042 55.222 1.00 16.52 1722 LEU B O 1
ATOM 2188 N N . GLN B 2 85 ? 47.822 36.828 56.049 1.00 21.43 1723 GLN B N 1
ATOM 2189 C CA . GLN B 2 85 ? 48.863 35.976 56.617 1.00 18.07 1723 GLN B CA 1
ATOM 2190 C C . GLN B 2 85 ? 48.319 35.130 57.758 1.00 13.13 1723 GLN B C 1
ATOM 2191 O O . GLN B 2 85 ? 48.771 33.996 57.954 1.00 17.97 1723 GLN B O 1
ATOM 2197 N N . ASP B 2 86 ? 47.367 35.669 58.532 1.00 15.93 1724 ASP B N 1
ATOM 2198 C CA . ASP B 2 86 ? 46.729 34.876 59.581 1.00 12.67 1724 ASP B CA 1
ATOM 2199 C C . ASP B 2 86 ? 46.075 33.626 59.000 1.00 15.67 1724 ASP B C 1
ATOM 2200 O O . ASP B 2 86 ? 46.144 32.549 59.595 1.00 16.44 1724 ASP B O 1
ATOM 2205 N N . LEU B 2 87 ? 45.427 33.750 57.835 1.00 15.57 1725 LEU B N 1
ATOM 2206 C CA . LEU B 2 87 ? 44.856 32.567 57.201 1.00 12.26 1725 LEU B CA 1
ATOM 2207 C C . LEU B 2 87 ? 45.947 31.628 56.692 1.00 14.88 1725 LEU B C 1
ATOM 2208 O O . LEU B 2 87 ? 45.804 30.404 56.772 1.00 14.90 1725 LEU B O 1
ATOM 2213 N N . LYS B 2 88 ? 47.049 32.177 56.174 1.00 16.25 1726 LYS B N 1
ATOM 2214 C CA . LYS B 2 88 ? 48.155 31.312 55.779 1.00 17.57 1726 LYS B CA 1
ATOM 2215 C C . LYS B 2 88 ? 48.730 30.577 56.979 1.00 17.42 1726 LYS B C 1
ATOM 2216 O O . LYS B 2 88 ? 49.122 29.410 56.861 1.00 18.66 1726 LYS B O 1
ATOM 2222 N N . ASP B 2 89 ? 48.754 31.224 58.143 1.00 16.89 1727 ASP B N 1
ATOM 2223 C CA . ASP B 2 89 ? 49.311 30.615 59.345 1.00 17.86 1727 ASP B CA 1
ATOM 2224 C C . ASP B 2 89 ? 48.356 29.644 60.029 1.00 24.99 1727 ASP B C 1
ATOM 2225 O O . ASP B 2 89 ? 48.748 29.010 61.016 1.00 20.98 1727 ASP B O 1
ATOM 2230 N N . PHE B 2 90 ? 47.123 29.525 59.543 1.00 17.26 1728 PHE B N 1
ATOM 2231 C CA . PHE B 2 90 ? 46.080 28.793 60.250 1.00 19.33 1728 PHE B CA 1
ATOM 2232 C C . PHE B 2 90 ? 46.516 27.369 60.583 1.00 12.23 1728 PHE B C 1
ATOM 2233 O O . PHE B 2 90 ? 47.028 26.644 59.726 1.00 17.49 1728 PHE B O 1
ATOM 2241 N N . ALA B 2 91 ? 46.300 26.975 61.842 1.00 15.48 1729 ALA B N 1
ATOM 2242 C CA . ALA B 2 91 ? 46.729 25.676 62.365 1.00 22.21 1729 ALA B CA 1
ATOM 2243 C C . ALA B 2 91 ? 45.684 24.634 61.989 1.00 17.49 1729 ALA B C 1
ATOM 2244 O O . ALA B 2 91 ? 44.726 24.379 62.724 1.00 19.72 1729 ALA B O 1
ATOM 2246 N N . LYS B 2 92 ? 45.887 24.013 60.827 1.00 16.17 1730 LYS B N 1
ATOM 2247 C CA . LYS B 2 92 ? 44.902 23.084 60.291 1.00 16.15 1730 LYS B CA 1
ATOM 2248 C C . LYS B 2 92 ? 44.752 21.851 61.166 1.00 20.45 1730 LYS B C 1
ATOM 2249 O O . LYS B 2 92 ? 43.673 21.252 61.212 1.00 21.91 1730 LYS B O 1
ATOM 2255 N N A GLU B 2 93 ? 45.810 21.439 61.866 0.38 18.28 1731 GLU B N 1
ATOM 2256 N N B GLU B 2 93 ? 45.815 21.471 61.877 0.62 18.04 1731 GLU B N 1
ATOM 2257 C CA A GLU B 2 93 ? 45.707 20.211 62.646 0.38 27.42 1731 GLU B CA 1
ATOM 2258 C CA B GLU B 2 93 ? 45.801 20.256 62.677 0.62 27.71 1731 GLU B CA 1
ATOM 2259 C C A GLU B 2 93 ? 44.816 20.369 63.863 0.38 25.12 1731 GLU B C 1
ATOM 2260 C C B GLU B 2 93 ? 44.942 20.393 63.922 0.62 25.21 1731 GLU B C 1
ATOM 2261 O O A GLU B 2 93 ? 44.457 19.362 64.482 0.38 30.47 1731 GLU B O 1
ATOM 2262 O O B GLU B 2 93 ? 44.717 19.394 64.613 0.62 31.94 1731 GLU B O 1
ATOM 2273 N N . GLN B 2 94 ? 44.450 21.595 64.218 1.00 15.13 1732 GLN B N 1
ATOM 2274 C CA . GLN B 2 94 ? 43.629 21.829 65.389 1.00 23.84 1732 GLN B CA 1
ATOM 2275 C C . GLN B 2 94 ? 42.140 21.919 65.075 1.00 25.58 1732 GLN B C 1
ATOM 2276 O O . GLN B 2 94 ? 41.344 22.022 66.008 1.00 24.39 1732 GLN B O 1
ATOM 2282 N N . ILE B 2 95 ? 41.743 21.872 63.796 1.00 16.74 1733 ILE B N 1
ATOM 2283 C CA . ILE B 2 95 ? 40.325 21.783 63.455 1.00 9.53 1733 ILE B CA 1
ATOM 2284 C C . ILE B 2 95 ? 39.722 20.572 64.159 1.00 15.54 1733 ILE B C 1
ATOM 2285 O O . ILE B 2 95 ? 40.294 19.476 64.125 1.00 15.10 1733 ILE B O 1
ATOM 2290 N N . ASN B 2 96 ? 38.547 20.744 64.770 1.00 11.44 1734 ASN B N 1
ATOM 2291 C CA . ASN B 2 96 ? 37.852 19.603 65.366 1.00 12.13 1734 ASN B CA 1
ATOM 2292 C C . ASN B 2 96 ? 36.596 19.233 64.571 1.00 11.72 1734 ASN B C 1
ATOM 2293 O O . ASN B 2 96 ? 36.200 19.903 63.605 1.00 12.17 1734 ASN B O 1
ATOM 2298 N N . ASP B 2 97 ? 35.973 18.113 64.976 1.00 12.32 1735 ASP B N 1
ATOM 2299 C CA . ASP B 2 97 ? 34.851 17.581 64.207 1.00 11.88 1735 ASP B CA 1
ATOM 2300 C C . ASP B 2 97 ? 33.632 18.492 64.277 1.00 15.63 1735 ASP B C 1
ATOM 2301 O O . ASP B 2 97 ? 32.824 18.521 63.343 1.00 14.03 1735 ASP B O 1
ATOM 2306 N N . GLU B 2 98 ? 33.459 19.217 65.380 1.00 13.06 1736 GLU B N 1
ATOM 2307 C CA . GLU B 2 98 ? 32.294 20.086 65.487 1.00 10.13 1736 GLU B CA 1
ATOM 2308 C C . GLU B 2 98 ? 32.391 21.225 64.499 1.00 10.99 1736 GLU B C 1
ATOM 2309 O O . GLU B 2 98 ? 31.414 21.542 63.813 1.00 12.10 1736 GLU B O 1
ATOM 2315 N N . THR B 2 99 ? 33.578 21.826 64.399 1.00 10.38 1737 THR B N 1
ATOM 2316 C CA . THR B 2 99 ? 33.790 22.920 63.462 1.00 11.09 1737 THR B CA 1
ATOM 2317 C C . THR B 2 99 ? 33.432 22.514 62.035 1.00 13.07 1737 THR B C 1
ATOM 2318 O O . THR B 2 99 ? 32.780 23.281 61.319 1.00 11.29 1737 THR B O 1
ATOM 2322 N N . VAL B 2 100 ? 33.827 21.306 61.609 1.00 10.17 1738 VAL B N 1
ATOM 2323 C CA . VAL B 2 100 ? 33.447 20.850 60.267 1.00 10.36 1738 VAL B CA 1
ATOM 2324 C C . VAL B 2 100 ? 31.934 20.739 60.137 1.00 13.59 1738 VAL B C 1
ATOM 2325 O O . VAL B 2 100 ? 31.349 21.173 59.140 1.00 12.84 1738 VAL B O 1
ATOM 2329 N N . GLU B 2 101 ? 31.270 20.180 61.145 1.00 11.93 1739 GLU B N 1
ATOM 2330 C CA . GLU B 2 101 ? 29.816 20.076 61.089 1.00 11.38 1739 GLU B CA 1
ATOM 2331 C C . GLU B 2 101 ? 29.147 21.450 61.028 1.00 14.10 1739 GLU B C 1
ATOM 2332 O O . GLU B 2 101 ? 28.094 21.597 60.396 1.00 11.79 1739 GLU B O 1
ATOM 2338 N N . LEU B 2 102 ? 29.728 22.466 61.676 1.00 10.50 1740 LEU B N 1
ATOM 2339 C CA . LEU B 2 102 ? 29.156 23.810 61.599 1.00 10.91 1740 LEU B CA 1
ATOM 2340 C C . LEU B 2 102 ? 29.376 24.464 60.231 1.00 9.47 1740 LEU B C 1
ATOM 2341 O O . LEU B 2 102 ? 28.646 25.397 59.881 1.00 12.07 1740 LEU B O 1
ATOM 2346 N N . LEU B 2 103 ? 30.356 23.998 59.450 1.00 10.29 1741 LEU B N 1
ATOM 2347 C CA . LEU B 2 103 ? 30.521 24.513 58.092 1.00 11.26 1741 LEU B CA 1
ATOM 2348 C C . LEU B 2 103 ? 29.504 23.921 57.134 1.00 12.53 1741 LEU B C 1
ATOM 2349 O O . LEU B 2 103 ? 29.129 24.572 56.150 1.00 11.17 1741 LEU B O 1
ATOM 2354 N N . GLU B 2 104 ? 29.080 22.686 57.387 1.00 12.72 1742 GLU B N 1
ATOM 2355 C CA . GLU B 2 104 ? 28.304 21.963 56.381 1.00 11.64 1742 GLU B CA 1
ATOM 2356 C C . GLU B 2 104 ? 27.032 22.676 55.943 1.00 10.12 1742 GLU B C 1
ATOM 2357 O O . GLU B 2 104 ? 26.742 22.646 54.733 1.00 14.23 1742 GLU B O 1
ATOM 2363 N N . PRO B 2 105 ? 26.249 23.324 56.820 1.00 12.13 1743 PRO B N 1
ATOM 2364 C CA . PRO B 2 105 ? 25.055 24.042 56.328 1.00 11.98 1743 PRO B CA 1
ATOM 2365 C C . PRO B 2 105 ? 25.347 25.068 55.244 1.00 16.41 1743 PRO B C 1
ATOM 2366 O O . PRO B 2 105 ? 24.506 25.258 54.357 1.00 12.51 1743 PRO B O 1
ATOM 2370 N N . TYR B 2 106 ? 26.495 25.753 55.291 1.00 9.31 1744 TYR B N 1
ATOM 2371 C CA . TYR B 2 106 ? 26.834 26.682 54.212 1.00 8.89 1744 TYR B CA 1
ATOM 2372 C C . TYR B 2 106 ? 27.045 25.942 52.904 1.00 12.10 1744 TYR B C 1
ATOM 2373 O O . TYR B 2 106 ? 26.531 26.360 51.860 1.00 14.05 1744 TYR B O 1
ATOM 2382 N N . PHE B 2 107 ? 27.787 24.830 52.950 1.00 19.05 1745 PHE B N 1
ATOM 2383 C CA . PHE B 2 107 ? 28.033 24.016 51.765 1.00 18.19 1745 PHE B CA 1
ATOM 2384 C C . PHE B 2 107 ? 26.766 23.318 51.267 1.00 23.26 1745 PHE B C 1
ATOM 2385 O O . PHE B 2 107 ? 26.763 22.824 50.131 1.00 28.46 1745 PHE B O 1
ATOM 2393 N N . MET B 2 108 ? 25.690 23.281 52.067 1.00 23.09 1746 MET B N 1
ATOM 2394 C CA . MET B 2 108 ? 24.431 22.655 51.653 1.00 21.40 1746 MET B CA 1
ATOM 2395 C C . MET B 2 108 ? 23.664 23.479 50.627 1.00 30.62 1746 MET B C 1
ATOM 2396 O O . MET B 2 108 ? 22.802 22.927 49.934 1.00 27.45 1746 MET B O 1
ATOM 2401 N N . SER B 2 109 ? 23.911 24.786 50.551 1.00 22.71 1747 SER B N 1
ATOM 2402 C CA . SER B 2 109 ? 23.104 25.661 49.713 1.00 21.63 1747 SER B CA 1
ATOM 2403 C C . SER B 2 109 ? 23.488 25.478 48.250 1.00 23.65 1747 SER B C 1
ATOM 2404 O O . SER B 2 109 ? 24.679 25.444 47.912 1.00 23.09 1747 SER B O 1
ATOM 2407 N N . GLU B 2 110 ? 22.478 25.368 47.381 1.00 27.67 1748 GLU B N 1
ATOM 2408 C CA . GLU B 2 110 ? 22.750 25.113 45.969 1.00 28.96 1748 GLU B CA 1
ATOM 2409 C C . GLU B 2 110 ? 23.590 26.211 45.333 1.00 25.54 1748 GLU B C 1
ATOM 2410 O O . GLU B 2 110 ? 24.244 25.970 44.313 1.00 24.22 1748 GLU B O 1
ATOM 2416 N N . ASP B 2 111 ? 23.597 27.407 45.905 1.00 22.39 1749 ASP B N 1
ATOM 2417 C CA . ASP B 2 111 ? 24.278 28.533 45.293 1.00 22.32 1749 ASP B CA 1
ATOM 2418 C C . ASP B 2 111 ? 25.658 28.785 45.875 1.00 22.08 1749 ASP B C 1
ATOM 2419 O O . ASP B 2 111 ? 26.334 29.722 45.446 1.00 23.34 1749 ASP B O 1
ATOM 2424 N N . PHE B 2 112 ? 26.090 27.981 46.844 1.00 17.37 1750 PHE B N 1
ATOM 2425 C CA . PHE B 2 112 ? 27.354 28.221 47.537 1.00 15.41 1750 PHE B CA 1
ATOM 2426 C C . PHE B 2 112 ? 28.466 27.517 46.773 1.00 22.59 1750 PHE B C 1
ATOM 2427 O O . PHE B 2 112 ? 28.878 26.400 47.093 1.00 21.88 1750 PHE B O 1
ATOM 2435 N N . THR B 2 113 ? 28.951 28.198 45.733 1.00 18.83 1751 THR B N 1
ATOM 2436 C CA . THR B 2 113 ? 29.959 27.669 44.829 1.00 20.72 1751 THR B CA 1
ATOM 2437 C C . THR B 2 113 ? 30.968 28.765 44.530 1.00 23.57 1751 THR B C 1
ATOM 2438 O O . THR B 2 113 ? 30.646 29.953 44.597 1.00 19.37 1751 THR B O 1
ATOM 2442 N N . PHE B 2 114 ? 32.193 28.357 44.195 1.00 16.98 1752 PHE B N 1
ATOM 2443 C CA . PHE B 2 114 ? 33.205 29.333 43.803 1.00 22.67 1752 PHE B CA 1
ATOM 2444 C C . PHE B 2 114 ? 32.752 30.138 42.592 1.00 16.52 1752 PHE B C 1
ATOM 2445 O O . PHE B 2 114 ? 32.951 31.360 42.546 1.00 17.16 1752 PHE B O 1
ATOM 2453 N N . GLU B 2 115 ? 32.151 29.472 41.597 1.00 18.02 1753 GLU B N 1
ATOM 2454 C CA . GLU B 2 115 ? 31.739 30.174 40.385 1.00 19.74 1753 GLU B CA 1
ATOM 2455 C C . GLU B 2 115 ? 30.751 31.282 40.716 1.00 22.07 1753 GLU B C 1
ATOM 2456 O O . GLU B 2 115 ? 30.915 32.429 40.280 1.00 20.29 1753 GLU B O 1
ATOM 2462 N N . ASN B 2 116 ? 29.736 30.966 41.527 1.00 19.54 1754 ASN B N 1
ATOM 2463 C CA A ASN B 2 116 ? 28.738 31.968 41.883 0.54 18.51 1754 ASN B CA 1
ATOM 2464 C CA B ASN B 2 116 ? 28.739 31.970 41.881 0.46 18.52 1754 ASN B CA 1
ATOM 2465 C C . ASN B 2 116 ? 29.353 33.073 42.734 1.00 17.76 1754 ASN B C 1
ATOM 2466 O O . ASN B 2 116 ? 29.125 34.261 42.483 1.00 16.95 1754 ASN B O 1
ATOM 2475 N N . ALA B 2 117 ? 30.144 32.701 43.745 1.00 13.90 1755 ALA B N 1
ATOM 2476 C CA . ALA B 2 117 ? 30.750 33.718 44.599 1.00 17.69 1755 ALA B CA 1
ATOM 2477 C C . ALA B 2 117 ? 31.733 34.577 43.821 1.00 19.84 1755 ALA B C 1
ATOM 2478 O O . ALA B 2 117 ? 31.820 35.791 44.049 1.00 16.14 1755 ALA B O 1
ATOM 2480 N N . GLN B 2 118 ? 32.480 33.970 42.893 1.00 12.39 1756 GLN B N 1
ATOM 2481 C CA . GLN B 2 118 ? 33.440 34.751 42.122 1.00 13.19 1756 GLN B CA 1
ATOM 2482 C C . GLN B 2 118 ? 32.730 35.732 41.206 1.00 14.60 1756 GLN B C 1
ATOM 2483 O O . GLN B 2 118 ? 33.196 36.863 41.031 1.00 16.44 1756 GLN B O 1
ATOM 2489 N N . LYS B 2 119 ? 31.624 35.312 40.591 1.00 14.32 1757 LYS B N 1
ATOM 2490 C CA . LYS B 2 119 ? 30.872 36.241 39.748 1.00 12.74 1757 LYS B CA 1
ATOM 2491 C C . LYS B 2 119 ? 30.431 37.467 40.541 1.00 17.83 1757 LYS B C 1
ATOM 2492 O O . LYS B 2 119 ? 30.428 38.583 40.017 1.00 14.20 1757 LYS B O 1
ATOM 2498 N N . ALA B 2 120 ? 30.095 37.284 41.821 1.00 16.14 1758 ALA B N 1
ATOM 2499 C CA . ALA B 2 120 ? 29.641 38.403 42.643 1.00 16.84 1758 ALA B CA 1
ATOM 2500 C C . ALA B 2 120 ? 30.789 39.311 43.083 1.00 21.00 1758 ALA B C 1
ATOM 2501 O O . ALA B 2 120 ? 30.635 40.538 43.099 1.00 21.19 1758 ALA B O 1
ATOM 2503 N N . SER B 2 121 ? 31.936 38.751 43.487 1.00 18.65 1759 SER B N 1
ATOM 2504 C CA . SER B 2 121 ? 32.906 39.582 44.193 1.00 19.43 1759 SER B CA 1
ATOM 2505 C C . SER B 2 121 ? 34.362 39.417 43.777 1.00 23.08 1759 SER B C 1
ATOM 2506 O O . SER B 2 121 ? 35.222 40.097 44.350 1.00 27.90 1759 SER B O 1
ATOM 2509 N N . GLY B 2 122 ? 34.677 38.566 42.805 1.00 14.43 1760 GLY B N 1
ATOM 2510 C CA . GLY B 2 122 ? 36.045 38.502 42.331 1.00 13.61 1760 GLY B CA 1
ATOM 2511 C C . GLY B 2 122 ? 36.907 37.588 43.186 1.00 20.40 1760 GLY B C 1
ATOM 2512 O O . GLY B 2 122 ? 36.443 36.578 43.720 1.00 14.91 1760 GLY B O 1
ATOM 2513 N N . ASN B 2 123 ? 38.183 37.969 43.326 1.00 16.72 1761 ASN B N 1
ATOM 2514 C CA . ASN B 2 123 ? 39.188 37.065 43.884 1.00 14.92 1761 ASN B CA 1
ATOM 2515 C C . ASN B 2 123 ? 38.875 36.639 45.311 1.00 16.91 1761 ASN B C 1
ATOM 2516 O O . ASN B 2 123 ? 39.236 35.524 45.709 1.00 17.97 1761 ASN B O 1
ATOM 2521 N N . VAL B 2 124 ? 38.231 37.502 46.105 1.00 13.64 1762 VAL B N 1
ATOM 2522 C CA A VAL B 2 124 ? 37.983 37.125 47.493 0.63 13.92 1762 VAL B CA 1
ATOM 2523 C CA B VAL B 2 124 ? 37.929 37.161 47.496 0.37 14.00 1762 VAL B CA 1
ATOM 2524 C C . VAL B 2 124 ? 37.110 35.876 47.579 1.00 17.56 1762 VAL B C 1
ATOM 2525 O O . VAL B 2 124 ? 37.123 35.184 48.604 1.00 17.99 1762 VAL B O 1
ATOM 2532 N N . ALA B 2 125 ? 36.407 35.522 46.500 1.00 15.40 1763 ALA B N 1
ATOM 2533 C CA . ALA B 2 125 ? 35.665 34.266 46.469 1.00 12.82 1763 ALA B CA 1
ATOM 2534 C C . ALA B 2 125 ? 36.552 33.046 46.704 1.00 14.67 1763 ALA B C 1
ATOM 2535 O O . ALA B 2 125 ? 36.034 31.972 47.035 1.00 16.20 1763 ALA B O 1
ATOM 2537 N N . GLY B 2 126 ? 37.871 33.180 46.548 1.00 17.04 1764 GLY B N 1
ATOM 2538 C CA . GLY B 2 126 ? 38.772 32.097 46.894 1.00 18.29 1764 GLY B CA 1
ATOM 2539 C C . GLY B 2 126 ? 38.610 31.604 48.321 1.00 14.87 1764 GLY B C 1
ATOM 2540 O O . GLY B 2 126 ? 38.937 30.454 48.613 1.00 16.64 1764 GLY B O 1
ATOM 2541 N N . LEU B 2 127 ? 38.071 32.436 49.215 1.00 13.07 1765 LEU B N 1
ATOM 2542 C CA . LEU B 2 127 ? 37.913 31.978 50.588 1.00 8.79 1765 LEU B CA 1
ATOM 2543 C C . LEU B 2 127 ? 36.950 30.801 50.679 1.00 12.41 1765 LEU B C 1
ATOM 2544 O O . LEU B 2 127 ? 37.058 29.991 51.615 1.00 13.51 1765 LEU B O 1
ATOM 2549 N N . CYS B 2 128 ? 36.023 30.671 49.724 1.00 13.78 1766 CYS B N 1
ATOM 2550 C CA A CYS B 2 128 ? 35.137 29.508 49.679 0.69 14.59 1766 CYS B CA 1
ATOM 2551 C CA B CYS B 2 128 ? 35.150 29.505 49.744 0.31 14.60 1766 CYS B CA 1
ATOM 2552 C C . CYS B 2 128 ? 35.944 28.233 49.484 1.00 15.98 1766 CYS B C 1
ATOM 2553 O O . CYS B 2 128 ? 35.747 27.233 50.178 1.00 13.85 1766 CYS B O 1
ATOM 2558 N N . ASN B 2 129 ? 36.874 28.261 48.523 1.00 16.29 1767 ASN B N 1
ATOM 2559 C CA . ASN B 2 129 ? 37.740 27.108 48.309 1.00 11.56 1767 ASN B CA 1
ATOM 2560 C C . ASN B 2 129 ? 38.648 26.873 49.507 1.00 13.18 1767 ASN B C 1
ATOM 2561 O O . ASN B 2 129 ? 38.932 25.721 49.854 1.00 13.87 1767 ASN B O 1
ATOM 2566 N N . TRP B 2 130 ? 39.125 27.945 50.143 1.00 11.50 1768 TRP B N 1
ATOM 2567 C CA . TRP B 2 130 ? 39.958 27.768 51.332 1.00 9.39 1768 TRP B CA 1
ATOM 2568 C C . TRP B 2 130 ? 39.185 27.030 52.420 1.00 15.76 1768 TRP B C 1
ATOM 2569 O O . TRP B 2 130 ? 39.678 26.048 52.993 1.00 14.62 1768 TRP B O 1
ATOM 2580 N N . ALA B 2 131 ? 37.970 27.494 52.724 1.00 14.19 1769 ALA B N 1
ATOM 2581 C CA . ALA B 2 131 ? 37.176 26.862 53.776 1.00 15.39 1769 ALA B CA 1
ATOM 2582 C C . ALA B 2 131 ? 36.842 25.413 53.435 1.00 17.15 1769 ALA B C 1
ATOM 2583 O O . ALA B 2 131 ? 36.937 24.527 54.293 1.00 17.15 1769 ALA B O 1
ATOM 2585 N N . GLU B 2 132 ? 36.413 25.152 52.194 1.00 13.66 1770 GLU B N 1
ATOM 2586 C CA . GLU B 2 132 ? 36.077 23.777 51.826 1.00 14.77 1770 GLU B CA 1
ATOM 2587 C C . GLU B 2 132 ? 37.307 22.878 51.875 1.00 19.64 1770 GLU B C 1
ATOM 2588 O O . GLU B 2 132 ? 37.212 21.704 52.258 1.00 17.94 1770 GLU B O 1
ATOM 2594 N N . SER B 2 133 ? 38.474 23.419 51.513 1.00 18.49 1771 SER B N 1
ATOM 2595 C CA A SER B 2 133 ? 39.686 22.608 51.530 0.81 14.35 1771 SER B CA 1
ATOM 2596 C CA B SER B 2 133 ? 39.699 22.625 51.533 0.19 14.48 1771 SER B CA 1
ATOM 2597 C C . SER B 2 133 ? 40.114 22.283 52.957 1.00 19.44 1771 SER B C 1
ATOM 2598 O O . SER B 2 133 ? 40.629 21.187 53.215 1.00 23.04 1771 SER B O 1
ATOM 2603 N N . MET B 2 134 ? 39.922 23.220 53.897 1.00 15.06 1772 MET B N 1
ATOM 2604 C CA . MET B 2 134 ? 40.260 22.920 55.290 1.00 15.06 1772 MET B CA 1
ATOM 2605 C C . MET B 2 134 ? 39.371 21.813 55.831 1.00 14.02 1772 MET B C 1
ATOM 2606 O O . MET B 2 134 ? 39.841 20.922 56.559 1.00 17.53 1772 MET B O 1
ATOM 2611 N N . ALA B 2 135 ? 38.077 21.861 55.507 1.00 12.27 1773 ALA B N 1
ATOM 2612 C CA . ALA B 2 135 ? 37.180 20.795 55.941 1.00 17.93 1773 ALA B CA 1
ATOM 2613 C C . ALA B 2 135 ? 37.564 19.468 55.304 1.00 21.02 1773 ALA B C 1
ATOM 2614 O O . ALA B 2 135 ? 37.580 18.427 55.972 1.00 16.29 1773 ALA B O 1
ATOM 2616 N N . LYS B 2 136 ? 37.892 19.492 54.012 1.00 18.32 1774 LYS B N 1
ATOM 2617 C CA . LYS B 2 136 ? 38.337 18.284 53.330 1.00 19.60 1774 LYS B CA 1
ATOM 2618 C C . LYS B 2 136 ? 39.620 17.753 53.953 1.00 19.69 1774 LYS B C 1
ATOM 2619 O O . LYS B 2 136 ? 39.745 16.546 54.189 1.00 19.04 1774 LYS B O 1
ATOM 2625 N N . TYR B 2 137 ? 40.566 18.646 54.270 1.00 18.88 1775 TYR B N 1
ATOM 2626 C CA . TYR B 2 137 ? 41.791 18.221 54.941 1.00 20.99 1775 TYR B CA 1
ATOM 2627 C C . TYR B 2 137 ? 41.482 17.492 56.242 1.00 24.91 1775 TYR B C 1
ATOM 2628 O O . TYR B 2 137 ? 42.027 16.415 56.516 1.00 20.97 1775 TYR B O 1
ATOM 2637 N N . HIS B 2 138 ? 40.630 18.084 57.074 1.00 15.64 1776 HIS B N 1
ATOM 2638 C CA . HIS B 2 138 ? 40.327 17.475 58.362 1.00 16.06 1776 HIS B CA 1
ATOM 2639 C C . HIS B 2 138 ? 39.689 16.103 58.194 1.00 20.54 1776 HIS B C 1
ATOM 2640 O O . HIS B 2 138 ? 40.043 15.153 58.902 1.00 20.94 1776 HIS B O 1
ATOM 2647 N N . ASN B 2 139 ? 38.736 15.980 57.269 1.00 17.09 1777 ASN B N 1
ATOM 2648 C CA . ASN B 2 139 ? 38.047 14.708 57.101 1.00 23.11 1777 ASN B CA 1
ATOM 2649 C C . ASN B 2 139 ? 38.983 13.634 56.563 1.00 31.11 1777 ASN B C 1
ATOM 2650 O O . ASN B 2 139 ? 38.854 12.461 56.932 1.00 32.06 1777 ASN B O 1
ATOM 2655 N N . VAL B 2 140 ? 39.944 14.017 55.718 1.00 25.20 1778 VAL B N 1
ATOM 2656 C CA . VAL B 2 140 ? 40.890 13.041 55.184 1.00 25.94 1778 VAL B CA 1
ATOM 2657 C C . VAL B 2 140 ? 41.911 12.648 56.246 1.00 44.00 1778 VAL B C 1
ATOM 2658 O O . VAL B 2 140 ? 42.213 11.463 56.430 1.00 40.37 1778 VAL B O 1
ATOM 2662 N N . ALA B 2 141 ? 42.443 13.635 56.976 1.00 30.65 1779 ALA B N 1
ATOM 2663 C CA . ALA B 2 141 ? 43.573 13.402 57.87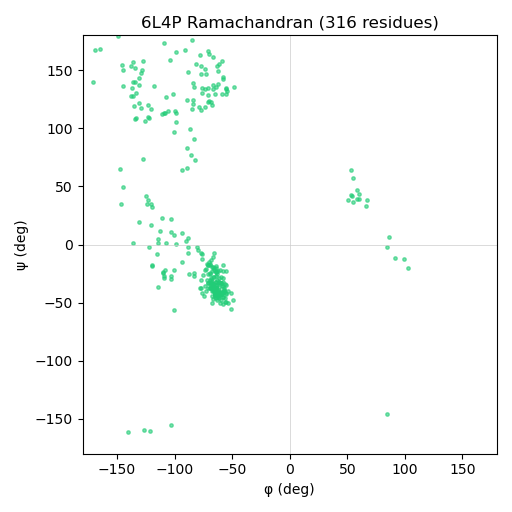7 1.00 30.30 1779 ALA B CA 1
ATOM 2664 C C . ALA B 2 141 ? 43.243 12.479 59.050 1.00 39.30 1779 ALA B C 1
ATOM 2665 O O . ALA B 2 141 ? 44.160 12.094 59.789 1.00 49.20 1779 ALA B O 1
ATOM 2667 N N . LYS B 2 142 ? 41.982 12.106 59.240 1.00 44.86 1780 LYS B N 1
ATOM 2668 C CA . LYS B 2 142 ? 41.614 11.233 60.351 1.00 41.76 1780 LYS B CA 1
ATOM 2669 C C . LYS B 2 142 ? 41.130 9.870 59.861 1.00 41.96 1780 LYS B C 1
ATOM 2670 O O . LYS B 2 142 ? 41.796 9.210 59.058 1.00 54.04 1780 LYS B O 1
#

GO terms:
  GO:0036157 outer dynein arm (C, IDA)

InterPro domains:
  IPR001611 Leucine-rich repeat [PS51450] (71-92)
  IPR001611 Leucine-rich repeat [PS51450] (94-115)
  IPR001611 Leucine-rich repeat [PS51450] (116-137)
  IPR025875 Leucine rich repeat 4 [PF12799] (51-89)
  IPR025875 Leucine rich repeat 4 [PF12799] (94-132)
  IPR032675 Leucine-rich repeat domain superfamily [G3DSA:3.80.10.10] (1-198)

Organism: Chlamydomonas reinhardtii (NCBI:txid3055)

Radius of gyration: 20.12 Å; Cα contacts (8 Å, |Δi|>4): 688; chains: 2; bounding box: 47×48×53 Å

Solvent-accessible surface area: 15266 Å² total; per-residue (Å²): 140,158,46,10,57,0,111,50,0,16,135,62,2,53,141,103,117,107,52,86,2,46,117,7,101,98,0,24,0,2,7,3,80,28,12,0,58,141,10,43,75,29,0,46,56,0,97,30,0,84,22,0,0,0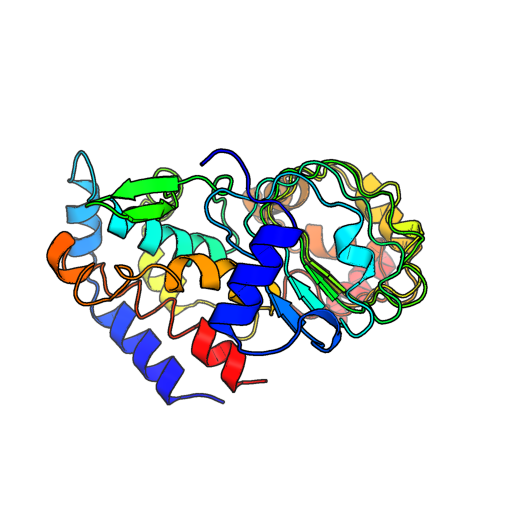,0,2,0,20,0,95,138,0,35,40,3,75,35,2,119,70,0,79,12,0,0,0,0,4,5,34,0,129,120,2,42,83,5,94,57,1,15,122,44,0,59,16,0,4,0,1,20,7,66,0,51,44,0,55,24,0,66,113,0,88,31,0,76,5,0,20,0,1,17,3,104,1,80,63,35,35,20,0,69,59,1,55,63,10,132,121,13,57,16,0,5,3,10,17,1,41,10,30,54,80,50,113,132,113,148,15,47,80,102,1,13,26,42,0,1,56,51,10,56,116,2,125,80,0,23,18,89,93,13,70,102,86,21,62,92,93,0,84,129,53,124,106,6,114,100,2,27,92,45,5,94,123,6,4,88,53,10,126,111,24,28,12,130,89,11,86,78,90,208,159,17,37,32,9,0,13,3,0,0,0,0,0,0,2,7,66,38,53,57,18,58,106,0,72,39,49,94,35,163,66,69,86,3,12,47,13,20,26,95,30,0,82,124,4,3,97,74,164,55,4,17,96,37,3,81,95,43,42,50,118,74,13,18,50,2,6,9,10,3,0,55,20,5,59,78,25,157,14,8,58,83,146,36,0,75,165,46,32,22,56,3,0,2,0,1,50,3,0,63,10,7,7,116,15,23,75,81,47,160